Protein AF-0000000068438833 (afdb_homodimer)

Radius of gyration: 24.13 Å; Cα contacts (8 Å, |Δi|>4): 685; chains: 2; bounding box: 54×75×62 Å

Foldseek 3Di:
DDDCPDDDPPPDPPPPPPPPDPPDPDVDPPPVPVQPWFWKDWPDFFAADEEEAQAKDKTKTKIATVVAKDKWKWWDWPPGVVDIDTDDQCPPVRQWHWDWDDDNMIMIMIMGGRDDQRRWGKMKMWIGPDPCCPVPPPPCCNSIDMHIYTYGYDYDPDPDDPAPPPPD/DCPPDDPCPDDPPPPPPPPPDPPDPDVPPPPVPVQPWFWKDWPDFFAADEEEAQAKDKTKTKIATVVAKDKWKWWDWPPGVVDIDTDDQCPPVRQWHWDWDDDNMIMIMIMGGRDDQRRWGKMKMWIGDDPCCPVPPPPNCNSIDMHIYTYGYDYDPPPDDPAPDPPD

InterPro domains:
  IPR003598 Immunoglobulin subtype 2 [SM00408] (52-132)
  IPR003599 Immunoglobulin domain subtype [SM00409] (46-154)
  IPR007110 Immunoglobulin-like domain [PS50835] (35-143)
  IPR013783 Immunoglobulin-like fold [G3DSA:2.60.40.10] (40-155)
  IPR036179 Immunoglobulin-like domain superfamily [SSF48726] (42-131)
  IPR050958 Cell Adhesion and Cytoskeletal Organization [PTHR45080] (21-159)

Sequence (336 aa):
VGTSLSVAVKALDLFFFSPPSPPPVHPSWHFCCCPFSSLAGFVKSPMSETKLTGDAFELYCDVVGSPTPEIQWWYAEVNRAESFKQLWDGARKRRVTINTAYGVNGVSVLRITRLALEDSGTYECRASNDPRRNDLRQNPAITWIRAQATISVLQSESSSSEESCCSPVGTSLSVAVKALDLFFFSPPSPPPVHPSWHFCCCPFSSLAGFVKSPMSETKLTGDAFELYCDVVGSPTPEIQWWYAEVNRAESFKQLWDGARKRRVTINTAYGVNGVSVLRITRLALEDSGTYECRASNDPRRNDLRQNPAITWIRAQATISVLQSESSSSEESCCSP

Solvent-accessible surface area (backbone atoms only — not comparable to full-atom values): 19225 Å² total; per-residue (Å²): 139,82,82,81,75,80,87,70,89,73,81,75,77,78,74,78,68,71,75,73,75,74,68,80,77,59,95,64,80,74,69,42,65,60,80,70,67,40,70,49,25,28,70,41,63,36,55,34,47,78,46,40,45,59,36,66,53,76,36,47,38,29,32,32,28,32,57,50,28,50,77,46,42,30,37,14,47,72,97,33,60,77,54,62,40,77,60,53,66,45,34,83,90,58,34,26,44,60,51,73,49,82,59,79,40,21,39,37,37,44,32,40,46,65,32,44,64,80,68,23,20,41,37,32,44,34,35,32,49,55,88,62,67,74,47,71,84,47,75,68,56,52,67,53,47,44,28,34,18,24,37,42,44,39,77,58,79,60,92,70,84,83,56,68,78,35,56,129,139,81,79,80,81,78,82,75,79,74,76,75,81,78,75,78,69,72,75,72,76,75,69,80,81,59,94,64,78,73,68,44,64,61,79,71,67,41,70,48,25,29,72,40,61,35,54,34,49,79,46,39,45,60,35,65,54,76,37,46,37,30,31,32,29,31,57,51,27,49,79,46,43,31,38,16,47,72,97,34,57,73,54,63,40,78,57,52,66,46,34,82,91,58,34,27,45,61,51,73,49,81,60,80,40,21,37,38,37,42,33,42,44,64,32,43,64,82,67,22,21,40,37,32,44,34,35,32,46,57,88,62,63,72,46,71,84,48,75,65,61,50,66,54,46,43,30,34,18,23,36,43,42,39,79,60,78,62,92,69,83,84,55,67,79,36,56,129

Structure (mmCIF, N/CA/C/O backbone):
data_AF-0000000068438833-model_v1
#
loop_
_entity.id
_entity.type
_entity.pdbx_description
1 polymer 'Ig-like domain-containing protein'
#
loop_
_atom_site.group_PDB
_atom_site.id
_atom_site.type_symbol
_atom_site.label_atom_id
_atom_site.label_alt_id
_atom_site.label_comp_id
_atom_site.label_asym_id
_atom_site.label_entity_id
_atom_site.label_seq_id
_atom_site.pdbx_PDB_ins_code
_atom_site.Cartn_x
_atom_site.Cartn_y
_atom_site.Cartn_z
_atom_site.occupancy
_atom_site.B_iso_or_equiv
_atom_site.auth_seq_id
_atom_site.auth_comp_id
_atom_site.auth_asym_id
_atom_site.auth_atom_id
_atom_site.pdbx_PDB_model_num
ATOM 1 N N . VAL A 1 1 ? -23.703 -31.172 6.57 1 22.58 1 VAL A N 1
ATOM 2 C CA . VAL A 1 1 ? -23.016 -31.141 5.281 1 22.58 1 VAL A CA 1
ATOM 3 C C . VAL A 1 1 ? -23.328 -29.828 4.555 1 22.58 1 VAL A C 1
ATOM 5 O O . VAL A 1 1 ? -22.984 -29.672 3.383 1 22.58 1 VAL A O 1
ATOM 8 N N . GLY A 1 2 ? -23.812 -28.688 5 1 24.44 2 GLY A N 1
ATOM 9 C CA . GLY A 1 2 ? -24.859 -27.719 4.68 1 24.44 2 GLY A CA 1
ATOM 10 C C . GLY A 1 2 ? -24.422 -26.703 3.639 1 24.44 2 GLY A C 1
ATOM 11 O O . GLY A 1 2 ? -23.266 -26.281 3.623 1 24.44 2 GLY A O 1
ATOM 12 N N . THR A 1 3 ? -25.203 -26.578 2.359 1 20.08 3 THR A N 1
ATOM 13 C CA . THR A 1 3 ? -24.969 -26.016 1.029 1 20.08 3 THR A CA 1
ATOM 14 C C . THR A 1 3 ? -24.891 -24.5 1.088 1 20.08 3 THR A C 1
ATOM 16 O O . THR A 1 3 ? -25.812 -23.797 0.66 1 20.08 3 THR A O 1
ATOM 19 N N . SER A 1 4 ? -24.219 -23.781 1.885 1 18.64 4 SER A N 1
ATOM 20 C CA . SER A 1 4 ? -24.406 -22.344 1.974 1 18.64 4 SER A CA 1
ATOM 21 C C . SER A 1 4 ? -24.031 -21.656 0.667 1 18.64 4 SER A C 1
ATOM 23 O O . SER A 1 4 ? -22.844 -21.547 0.336 1 18.64 4 SER A O 1
ATOM 25 N N . LEU A 1 5 ? -24.656 -21.891 -0.657 1 20.2 5 LEU A N 1
ATOM 26 C CA . LEU A 1 5 ? -24.25 -21.281 -1.923 1 20.2 5 LEU A CA 1
ATOM 27 C C . LEU A 1 5 ? -24.453 -19.766 -1.899 1 20.2 5 LEU A C 1
ATOM 29 O O . LEU A 1 5 ? -25.578 -19.297 -1.743 1 20.2 5 LEU A O 1
ATOM 33 N N . SER A 1 6 ? -23.859 -19.047 -1.159 1 17.95 6 SER A N 1
ATOM 34 C CA . SER A 1 6 ? -24.109 -17.609 -1.256 1 17.95 6 SER A CA 1
ATOM 35 C C . SER A 1 6 ? -24.031 -17.141 -2.703 1 17.95 6 SER A C 1
ATOM 37 O O . SER A 1 6 ? -23.266 -17.672 -3.5 1 17.95 6 SER A O 1
ATOM 39 N N . VAL A 1 7 ? -24.812 -16.172 -3.174 1 18.19 7 VAL A N 1
ATOM 40 C CA . VAL A 1 7 ? -25.609 -15.469 -4.164 1 18.19 7 VAL A CA 1
ATOM 41 C C . VAL A 1 7 ? -24.719 -14.602 -5.043 1 18.19 7 VAL A C 1
ATOM 43 O O . VAL A 1 7 ? -23.625 -14.219 -4.633 1 18.19 7 VAL A O 1
ATOM 46 N N . ALA A 1 8 ? -25.141 -14.195 -6.332 1 18.61 8 ALA A N 1
ATOM 47 C CA . ALA A 1 8 ? -25.188 -13.648 -7.684 1 18.61 8 ALA A CA 1
ATOM 48 C C . ALA A 1 8 ? -25.031 -12.133 -7.668 1 18.61 8 ALA A C 1
ATOM 50 O O . ALA A 1 8 ? -24.969 -11.492 -8.727 1 18.61 8 ALA A O 1
ATOM 51 N N . VAL A 1 9 ? -24.625 -11.281 -6.785 1 19.97 9 VAL A N 1
ATOM 52 C CA . VAL A 1 9 ? -25.281 -10 -7.047 1 19.97 9 VAL A CA 1
ATOM 53 C C . VAL A 1 9 ? -24.906 -9.508 -8.438 1 19.97 9 VAL A C 1
ATOM 55 O O . VAL A 1 9 ? -23.734 -9.523 -8.82 1 19.97 9 VAL A O 1
ATOM 58 N N . LYS A 1 10 ? -25.797 -9.523 -9.492 1 18.88 10 LYS A N 1
ATOM 59 C CA . LYS A 1 10 ? -25.984 -8.984 -10.836 1 18.88 10 LYS A CA 1
ATOM 60 C C . LYS A 1 10 ? -25.531 -7.535 -10.922 1 18.88 10 LYS A C 1
ATOM 62 O O . LYS A 1 10 ? -26.047 -6.668 -10.211 1 18.88 10 LYS A O 1
ATOM 67 N N . ALA A 1 11 ? -24.484 -7.156 -10.781 1 21.11 11 ALA A N 1
ATOM 68 C CA . ALA A 1 11 ? -24.25 -5.785 -11.219 1 21.11 11 ALA A CA 1
ATOM 69 C C . ALA A 1 11 ? -24.891 -5.527 -12.578 1 21.11 11 ALA A C 1
ATOM 71 O O . ALA A 1 11 ? -24.734 -6.324 -13.508 1 21.11 11 ALA A O 1
ATOM 72 N N . LEU A 1 12 ? -26.062 -4.836 -12.672 1 24.33 12 LEU A N 1
ATOM 73 C CA . LEU A 1 12 ? -26.922 -4.047 -13.547 1 24.33 12 LEU A CA 1
ATOM 74 C C . LEU A 1 12 ? -26.125 -3.43 -14.688 1 24.33 12 LEU A C 1
ATOM 76 O O . LEU A 1 12 ? -24.922 -3.188 -14.555 1 24.33 12 LEU A O 1
ATOM 80 N N . ASP A 1 13 ? -26.656 -3.477 -15.82 1 23.52 13 ASP A N 1
ATOM 81 C CA . ASP A 1 13 ? -26.5 -2.918 -17.156 1 23.52 13 ASP A CA 1
ATOM 82 C C . ASP A 1 13 ? -26.188 -1.427 -17.094 1 23.52 13 ASP A C 1
ATOM 84 O O . ASP A 1 13 ? -27.047 -0.587 -17.359 1 23.52 13 ASP A O 1
ATOM 88 N N . LEU A 1 14 ? -25.734 -0.721 -16.078 1 27.3 14 LEU A N 1
ATOM 89 C CA . LEU A 1 14 ? -25.938 0.698 -16.359 1 27.3 14 LEU A CA 1
ATOM 90 C C . LEU A 1 14 ? -25.344 1.08 -17.703 1 27.3 14 LEU A C 1
ATOM 92 O O . LEU A 1 14 ? -24.156 0.887 -17.953 1 27.3 14 LEU A O 1
ATOM 96 N N . PHE A 1 15 ? -26.234 1.217 -18.75 1 24.62 15 PHE A N 1
ATOM 97 C CA . PHE A 1 15 ? -26.172 1.795 -20.078 1 24.62 15 PHE A CA 1
ATOM 98 C C . PHE A 1 15 ? -25.312 3.061 -20.078 1 24.62 15 PHE A C 1
ATOM 100 O O . PHE A 1 15 ? -25.656 4.043 -19.422 1 24.62 15 PHE A O 1
ATOM 107 N N . PHE A 1 16 ? -24.141 3.012 -20.078 1 27.8 16 PHE A N 1
ATOM 108 C CA . PHE A 1 16 ? -23.344 4.215 -20.281 1 27.8 16 PHE A CA 1
ATOM 109 C C . PHE A 1 16 ? -23.719 4.898 -21.594 1 27.8 16 PHE A C 1
ATOM 111 O O . PHE A 1 16 ? -23.328 4.441 -22.672 1 27.8 16 PHE A O 1
ATOM 118 N N . PHE A 1 17 ? -25.047 5.461 -21.688 1 25.55 17 PHE A N 1
ATOM 119 C CA . PHE A 1 17 ? -25.422 6.312 -22.812 1 25.55 17 PHE A CA 1
ATOM 120 C C . PHE A 1 17 ? -24.312 7.32 -23.109 1 25.55 17 PHE A C 1
ATOM 122 O O . PHE A 1 17 ? -23.625 7.793 -22.203 1 25.55 17 PHE A O 1
ATOM 129 N N . SER A 1 18 ? -23.938 7.352 -24.281 1 30.58 18 SER A N 1
ATOM 130 C CA . SER A 1 18 ? -23.094 8.352 -24.922 1 30.58 18 SER A CA 1
ATOM 131 C C . SER A 1 18 ? -23.562 9.766 -24.594 1 30.58 18 SER A C 1
ATOM 133 O O . SER A 1 18 ? -24.688 10.133 -24.922 1 30.58 18 SER A O 1
ATOM 135 N N . PRO A 1 19 ? -23.344 10.328 -23.453 1 32.72 19 PRO A N 1
ATOM 136 C CA . PRO A 1 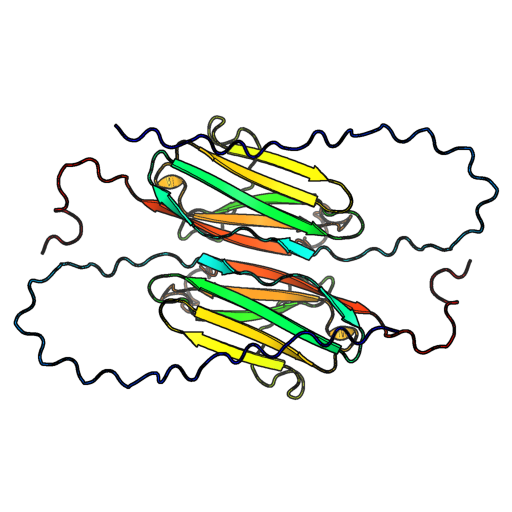19 ? -24 11.641 -23.375 1 32.72 19 PRO A CA 1
ATOM 137 C C . PRO A 1 19 ? -23.938 12.406 -24.688 1 32.72 19 PRO A C 1
ATOM 139 O O . PRO A 1 19 ? -23.031 12.203 -25.5 1 32.72 19 PRO A O 1
ATOM 142 N N . PRO A 1 20 ? -25.094 12.836 -25.203 1 32.41 20 PRO A N 1
ATOM 143 C CA . PRO A 1 20 ? -25.062 13.664 -26.406 1 32.41 20 PRO A CA 1
ATOM 144 C C . PRO A 1 20 ? -23.969 14.727 -26.375 1 32.41 20 PRO A C 1
ATOM 146 O O . PRO A 1 20 ? -23.484 15.078 -25.297 1 32.41 20 PRO A O 1
ATOM 149 N N . SER A 1 21 ? -23.562 15.227 -27.5 1 35.22 21 SER A N 1
ATOM 150 C CA . SER A 1 21 ? -22.562 16.25 -27.766 1 35.22 21 SER A CA 1
ATOM 151 C C . SER A 1 21 ? -22.859 17.531 -27 1 35.22 21 SER A C 1
ATOM 153 O O . SER A 1 21 ? -24 18.031 -27.016 1 35.22 21 SER A O 1
ATOM 155 N N . PRO A 1 22 ? -22.219 17.828 -25.953 1 37.59 22 PRO A N 1
ATOM 156 C CA . PRO A 1 22 ? -22.688 19.016 -25.25 1 37.59 22 PRO A CA 1
ATOM 157 C C . PRO A 1 22 ? -23.016 20.172 -26.203 1 37.59 22 PRO A C 1
ATOM 159 O O . PRO A 1 22 ? -22.406 20.281 -27.281 1 37.59 22 PRO A O 1
ATOM 162 N N . PRO A 1 23 ? -24.203 20.578 -26.203 1 38.22 23 PRO A N 1
ATOM 163 C CA . PRO A 1 23 ? -24.438 21.703 -27.094 1 38.22 23 PRO A CA 1
ATOM 164 C C . PRO A 1 23 ? -23.328 22.75 -27.031 1 38.22 23 PRO A C 1
ATOM 166 O O . PRO A 1 23 ? -22.547 22.781 -26.078 1 38.22 23 PRO A O 1
ATOM 169 N N . PRO A 1 24 ? -23.297 23.656 -27.953 1 32.81 24 PRO A N 1
ATOM 170 C CA . PRO A 1 24 ? -22.25 24.672 -28.109 1 32.81 24 PRO A CA 1
ATOM 171 C C . PRO A 1 24 ? -22.078 25.531 -26.859 1 32.81 24 PRO A C 1
ATOM 173 O O . PRO A 1 24 ? -23.062 25.891 -26.203 1 32.81 24 PRO A O 1
ATOM 176 N N . VAL A 1 25 ? -21.031 25.406 -26.109 1 36.47 25 VAL A N 1
ATOM 177 C CA . VAL A 1 25 ? -20.734 26.203 -24.922 1 36.47 25 VAL A CA 1
ATOM 178 C C . VAL A 1 25 ? -20.969 27.672 -25.219 1 36.47 25 VAL A C 1
ATOM 180 O O . VAL A 1 25 ? -20.516 28.188 -26.25 1 36.47 25 VAL A O 1
ATOM 183 N N . HIS A 1 26 ? -22.156 28.094 -24.953 1 36.16 26 HIS A N 1
ATOM 184 C CA . HIS A 1 26 ? -22.281 29.531 -24.953 1 36.16 26 HIS A CA 1
ATOM 185 C C . HIS A 1 26 ? -21.078 30.203 -24.297 1 36.16 26 HIS A C 1
ATOM 187 O O . HIS A 1 26 ? -20.359 29.562 -23.531 1 36.16 26 HIS A O 1
ATOM 193 N N . PRO A 1 27 ? -20.797 31.562 -24.469 1 35.78 27 PRO A N 1
ATOM 194 C CA . PRO A 1 27 ? -19.625 32.281 -23.969 1 35.78 27 PRO A CA 1
ATOM 195 C C . PRO A 1 27 ? -19.438 32.125 -22.453 1 35.78 27 PRO A C 1
ATOM 197 O O . PRO A 1 27 ? -20.281 32.562 -21.672 1 35.78 27 PRO A O 1
ATOM 200 N N . SER A 1 28 ? -19.125 30.984 -21.906 1 35.22 28 SER A N 1
ATOM 201 C CA . SER A 1 28 ? -19.094 30.469 -20.531 1 35.22 28 SER A CA 1
ATOM 202 C C . SER A 1 28 ? -18.344 31.406 -19.609 1 35.22 28 SER A C 1
ATOM 204 O O . SER A 1 28 ? -17.328 32 -19.984 1 35.22 28 SER A O 1
ATOM 206 N N . TRP A 1 29 ? -18.969 32.094 -18.719 1 34.22 29 TRP A N 1
ATOM 207 C CA . TRP A 1 29 ? -18.406 32.719 -17.531 1 34.22 29 TRP A CA 1
ATOM 208 C C . TRP A 1 29 ? -17.203 31.938 -17.016 1 34.22 29 TRP A C 1
ATOM 210 O O . TRP A 1 29 ? -17.281 30.734 -16.812 1 34.22 29 TRP A O 1
ATOM 220 N N . HIS A 1 30 ? -16.031 32.25 -17.547 1 34.94 30 HIS A N 1
ATOM 221 C CA . HIS A 1 30 ? -14.734 31.641 -17.281 1 34.94 30 HIS A CA 1
ATOM 222 C C . HIS A 1 30 ? -14.586 31.312 -15.789 1 34.94 30 HIS A C 1
ATOM 224 O O . HIS A 1 30 ? -14.422 32.219 -14.969 1 34.94 30 HIS A O 1
ATOM 230 N N . PHE A 1 31 ? -15.445 30.594 -15.102 1 36.06 31 PHE A N 1
ATOM 231 C CA . PHE A 1 31 ? -14.984 29.938 -13.891 1 36.06 31 PHE A CA 1
ATOM 232 C C . PHE A 1 31 ? -13.5 29.594 -13.984 1 36.06 31 PHE A C 1
ATOM 234 O O . PHE A 1 31 ? -13.102 28.812 -14.844 1 36.06 31 PHE A O 1
ATOM 241 N N . CYS A 1 32 ? -12.594 30.484 -13.945 1 39.34 32 CYS A N 1
ATOM 242 C CA . CYS A 1 32 ? -11.172 30.172 -13.867 1 39.34 32 CYS A CA 1
ATOM 243 C C . CYS A 1 32 ? -10.953 28.844 -13.156 1 39.34 32 CYS A C 1
ATOM 245 O O . CYS A 1 32 ? -10.852 28.797 -11.93 1 39.34 32 CYS A O 1
ATOM 247 N N . CYS A 1 33 ? -11.75 27.797 -13.188 1 41.5 33 CYS A N 1
ATOM 248 C CA . CYS A 1 33 ? -11.578 26.453 -12.656 1 41.5 33 CYS A CA 1
ATOM 249 C C . CYS A 1 33 ? -10.156 25.953 -12.883 1 41.5 33 CYS A C 1
ATOM 251 O O . CYS A 1 33 ? -9.781 25.625 -14.016 1 41.5 33 CYS A O 1
ATOM 253 N N . CYS A 1 34 ? -9.055 26.75 -12.656 1 46.75 34 CYS A N 1
ATOM 254 C CA . CYS A 1 34 ? -7.754 26.078 -12.695 1 46.75 34 CYS A CA 1
ATOM 255 C C . CYS A 1 34 ? -7.895 24.578 -12.461 1 46.75 34 CYS A C 1
ATOM 257 O O . CYS A 1 34 ? -8.609 24.156 -11.555 1 46.75 34 CYS A O 1
ATOM 259 N N . PRO A 1 35 ? -7.969 23.906 -13.469 1 55.5 35 PRO A N 1
ATOM 260 C CA . PRO A 1 35 ? -8.016 22.453 -13.266 1 55.5 35 PRO A CA 1
ATOM 261 C C . PRO A 1 35 ? -7.203 22.016 -12.047 1 55.5 35 PRO A C 1
ATOM 263 O O . PRO A 1 35 ? -6.004 22.281 -11.969 1 55.5 35 PRO A O 1
ATOM 266 N N . PHE A 1 36 ? -7.645 22.156 -10.797 1 64.75 36 PHE A N 1
ATOM 267 C CA . PHE A 1 36 ? -6.977 21.734 -9.578 1 64.75 36 PHE A CA 1
ATOM 268 C C . PHE A 1 36 ? -6.426 20.312 -9.727 1 64.75 36 PHE A C 1
ATOM 270 O O . PHE A 1 36 ? -7.168 19.391 -10.07 1 64.75 36 PHE A O 1
ATOM 277 N N . SER A 1 37 ? -5.176 20.25 -10.164 1 79.75 37 SER A N 1
ATOM 278 C CA . SER A 1 37 ? -4.504 18.953 -10.117 1 79.75 37 SER A CA 1
ATOM 279 C C . SER A 1 37 ? -4.355 18.453 -8.688 1 79.75 37 SER A C 1
ATOM 281 O O . SER A 1 37 ? -4.004 19.219 -7.789 1 79.75 37 SER A O 1
ATOM 283 N N . SER A 1 38 ? -4.984 17.344 -8.438 1 86.75 38 SER A N 1
ATOM 284 C CA . SER A 1 38 ? -4.828 16.703 -7.137 1 86.75 38 SER A CA 1
ATOM 285 C C . SER A 1 38 ? -3.885 15.508 -7.219 1 86.75 38 SER A C 1
ATOM 287 O O . SER A 1 38 ? -3.824 14.828 -8.242 1 86.75 38 SER A O 1
ATOM 289 N N . LEU A 1 39 ? -3.203 15.258 -6.191 1 88.81 39 LEU A N 1
ATOM 290 C CA . LEU A 1 39 ? -2.225 14.18 -6.129 1 88.81 39 LEU A CA 1
ATOM 291 C C . LEU A 1 39 ? -2.91 12.82 -6.207 1 88.81 39 LEU A C 1
ATOM 293 O O . LEU A 1 39 ? -4.055 12.672 -5.773 1 88.81 39 LEU A O 1
ATOM 297 N N . ALA A 1 40 ? -2.201 11.898 -6.738 1 93.75 40 ALA A N 1
ATOM 298 C CA . ALA A 1 40 ? -2.689 10.523 -6.738 1 93.75 40 ALA A CA 1
ATOM 299 C C . ALA A 1 40 ? -2.775 9.977 -5.316 1 93.75 40 ALA A C 1
ATOM 301 O O . ALA A 1 40 ? -1.892 10.227 -4.492 1 93.75 40 ALA A O 1
ATOM 302 N N . GLY A 1 41 ? -3.85 9.242 -5.047 1 96 41 GLY A N 1
ATOM 303 C CA . GLY A 1 41 ? -4.051 8.609 -3.75 1 96 41 GLY A CA 1
ATOM 304 C C . GLY A 1 41 ? -4.82 7.309 -3.836 1 96 41 GLY A C 1
ATOM 305 O O . GLY A 1 41 ? -5.723 7.164 -4.664 1 96 41 GLY A O 1
ATOM 306 N N . PHE A 1 42 ? -4.473 6.398 -2.963 1 97.75 42 PHE A N 1
ATOM 307 C CA . PHE A 1 42 ? -5.184 5.125 -2.914 1 97.75 42 PHE A CA 1
ATOM 308 C C . PHE A 1 42 ? -6.473 5.258 -2.113 1 97.75 42 PHE A C 1
ATOM 310 O O . PHE A 1 42 ? -6.461 5.758 -0.986 1 97.75 42 PHE A O 1
ATOM 317 N N . VAL A 1 43 ? -7.52 4.805 -2.678 1 97.06 43 VAL A N 1
ATOM 318 C CA . VAL A 1 43 ? -8.781 4.621 -1.971 1 97.06 43 VAL A CA 1
ATOM 319 C C . VAL A 1 43 ? -8.891 3.178 -1.482 1 97.06 43 VAL A C 1
ATOM 321 O O . VAL A 1 43 ? -9.406 2.922 -0.389 1 97.06 43 VAL A O 1
ATOM 324 N N . LYS A 1 44 ? -8.477 2.264 -2.305 1 96.56 44 LYS A N 1
ATOM 325 C CA . LYS A 1 44 ? -8.359 0.844 -1.983 1 96.56 44 LYS A CA 1
ATOM 326 C C . LYS A 1 44 ? -7.02 0.28 -2.453 1 96.56 44 LYS A C 1
ATOM 328 O O . LYS A 1 44 ? -6.551 0.612 -3.543 1 96.56 44 LYS A O 1
ATOM 333 N N . SER A 1 45 ? -6.441 -0.528 -1.613 1 98 45 SER A N 1
ATOM 334 C CA . SER A 1 45 ? -5.148 -1.14 -1.904 1 98 45 SER A CA 1
ATOM 335 C C . SER A 1 45 ? -5.246 -2.662 -1.914 1 98 45 SER A C 1
ATOM 337 O O . SER A 1 45 ? -6.148 -3.234 -1.301 1 98 45 SER A O 1
ATOM 339 N N . PRO A 1 46 ? -4.383 -3.34 -2.65 1 98 46 PRO A N 1
ATOM 340 C CA . PRO A 1 46 ? -4.422 -4.805 -2.65 1 98 46 PRO A CA 1
ATOM 341 C C . PRO A 1 46 ? -4.113 -5.402 -1.28 1 98 46 PRO A C 1
ATOM 343 O O . PRO A 1 46 ? -3.383 -4.801 -0.49 1 98 46 PRO A O 1
ATOM 346 N N . MET A 1 47 ? -4.695 -6.562 -1.097 1 97.06 47 MET A N 1
ATOM 347 C CA . MET A 1 47 ? -4.492 -7.242 0.18 1 97.06 47 MET A CA 1
ATOM 348 C C . MET A 1 47 ? -3.711 -8.539 -0.01 1 97.06 47 MET A C 1
ATOM 350 O O . MET A 1 47 ? -3.889 -9.234 -1.012 1 97.06 47 MET A O 1
ATOM 354 N N . SER A 1 48 ? -2.969 -8.844 1.013 1 97.56 48 SER A N 1
ATOM 355 C CA . SER A 1 48 ? -2.176 -10.07 0.957 1 97.56 48 SER A CA 1
ATOM 356 C C . SER A 1 48 ? -3.045 -11.305 1.174 1 97.56 48 SER A C 1
ATOM 358 O O . SER A 1 48 ? -4.039 -11.25 1.9 1 97.56 48 SER A O 1
ATOM 360 N N . GLU A 1 49 ? -2.6 -12.43 0.561 1 96.5 49 GLU A N 1
ATOM 361 C CA . GLU A 1 49 ? -3.379 -13.656 0.654 1 96.5 49 GLU A CA 1
ATOM 362 C C . GLU A 1 49 ? -2.477 -14.883 0.604 1 96.5 49 GLU A C 1
ATOM 364 O O . GLU A 1 49 ? -1.361 -14.82 0.084 1 96.5 49 GLU A O 1
ATOM 369 N N . THR A 1 50 ? -2.975 -15.898 1.217 1 94.62 50 THR A N 1
ATOM 370 C CA . THR A 1 50 ? -2.396 -17.234 1.05 1 94.62 50 THR A CA 1
ATOM 371 C C . THR A 1 50 ? -3.275 -18.094 0.149 1 94.62 50 THR A C 1
ATOM 373 O O . THR A 1 50 ? -4.496 -18.156 0.329 1 94.62 50 THR A O 1
ATOM 376 N N . LYS A 1 51 ? -2.672 -18.75 -0.832 1 97.12 51 LYS A N 1
ATOM 377 C CA . LYS A 1 51 ? -3.387 -19.562 -1.806 1 97.12 51 LYS A CA 1
ATOM 378 C C . LYS A 1 51 ? -2.734 -20.938 -1.952 1 97.12 51 LYS A C 1
ATOM 380 O O . LYS A 1 51 ? -1.647 -21.172 -1.422 1 97.12 51 LYS A O 1
ATOM 385 N N . LEU A 1 52 ? -3.443 -21.828 -2.639 1 96 52 LEU A N 1
ATOM 386 C CA . LEU A 1 52 ? -2.889 -23.141 -2.979 1 96 52 LEU A CA 1
ATOM 387 C C . LEU A 1 52 ? -2.531 -23.203 -4.457 1 96 52 LEU A C 1
ATOM 389 O O . LEU A 1 52 ? -3.082 -22.469 -5.27 1 96 52 LEU A O 1
ATOM 393 N N . THR A 1 53 ? -1.566 -24.078 -4.699 1 96.38 53 THR A N 1
ATOM 394 C CA . THR A 1 53 ? -1.26 -24.312 -6.105 1 96.38 53 THR A CA 1
ATOM 395 C C . THR A 1 53 ? -2.525 -24.656 -6.883 1 96.38 53 THR A C 1
ATOM 397 O O . THR A 1 53 ? -3.387 -25.391 -6.387 1 96.38 53 THR A O 1
ATOM 400 N N . GLY A 1 54 ? -2.586 -24.156 -8.117 1 96.75 54 GLY A N 1
ATOM 401 C CA . GLY A 1 54 ? -3.744 -24.422 -8.961 1 96.75 54 GLY A CA 1
ATOM 402 C C . GLY A 1 54 ? -4.848 -23.391 -8.789 1 96.75 54 GLY A C 1
ATOM 403 O O . GLY A 1 54 ? -5.715 -23.25 -9.656 1 96.75 54 GLY A O 1
ATOM 404 N N . ASP A 1 55 ? -4.824 -22.656 -7.75 1 97.56 55 ASP A N 1
ATOM 405 C CA . ASP A 1 55 ? -5.824 -21.641 -7.465 1 97.56 55 ASP A CA 1
ATOM 406 C C . ASP A 1 55 ? -5.59 -20.391 -8.312 1 97.56 55 ASP A C 1
ATOM 408 O O . ASP A 1 55 ? -4.789 -20.406 -9.25 1 97.56 55 ASP A O 1
ATOM 412 N N . ALA A 1 56 ? -6.449 -19.438 -8.062 1 98.5 56 ALA A N 1
ATOM 413 C CA . ALA A 1 56 ? -6.289 -18.094 -8.617 1 98.5 56 ALA A CA 1
ATOM 414 C C . ALA A 1 56 ? -6.375 -17.031 -7.516 1 98.5 56 ALA A C 1
ATOM 416 O O . ALA A 1 56 ? -6.824 -17.328 -6.406 1 98.5 56 ALA A O 1
ATOM 417 N N . PHE A 1 57 ? -5.867 -15.891 -7.816 1 98.38 57 PHE A N 1
ATOM 418 C CA . PHE A 1 57 ? -6.148 -14.75 -6.953 1 98.38 57 PHE A CA 1
ATOM 419 C C . PHE A 1 57 ? -6.492 -13.516 -7.777 1 98.38 57 PHE A C 1
ATOM 421 O O . PHE A 1 57 ? -6.277 -13.5 -8.992 1 98.38 57 PHE A O 1
ATOM 428 N N . GLU A 1 58 ? -7.113 -12.562 -7.07 1 98.62 58 GLU A N 1
ATOM 429 C CA . GLU A 1 58 ? -7.406 -11.234 -7.605 1 98.62 58 GLU A CA 1
ATOM 430 C C . GLU A 1 58 ? -6.961 -10.141 -6.641 1 98.62 58 GLU A C 1
ATOM 432 O O . GLU A 1 58 ? -7.289 -10.18 -5.453 1 98.62 58 GLU A O 1
ATOM 437 N N . LEU A 1 59 ? -6.25 -9.195 -7.164 1 98.69 59 LEU A N 1
ATOM 438 C CA . LEU A 1 59 ? -5.836 -8.016 -6.402 1 98.69 59 LEU A CA 1
ATOM 439 C C . LEU A 1 59 ? -6.48 -6.754 -6.961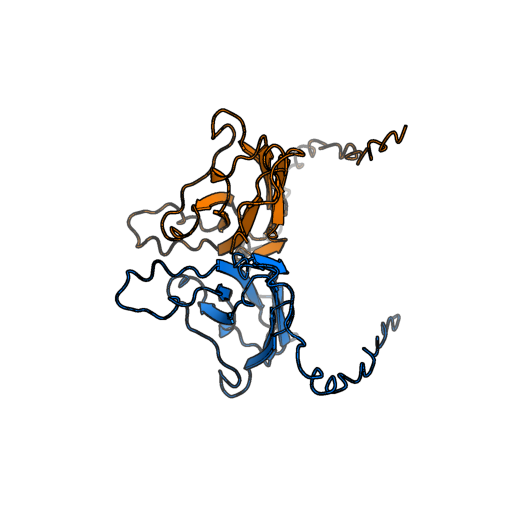 1 98.69 59 LEU A C 1
ATOM 441 O O . LEU A 1 59 ? -6.477 -6.535 -8.172 1 98.69 59 LEU A O 1
ATOM 445 N N . TYR A 1 60 ? -6.984 -5.945 -6.059 1 97.88 60 TYR A N 1
ATOM 446 C CA . TYR A 1 60 ? -7.73 -4.754 -6.453 1 97.88 60 TYR A CA 1
ATOM 447 C C . TYR A 1 60 ? -6.988 -3.488 -6.051 1 97.88 60 TYR A C 1
ATOM 449 O O . TYR A 1 60 ? -6.398 -3.424 -4.969 1 97.88 60 TYR A O 1
ATOM 457 N N . CYS A 1 61 ? -7.102 -2.502 -6.918 1 98 61 CYS A N 1
ATOM 458 C CA . CYS A 1 61 ? -6.551 -1.178 -6.648 1 98 61 CYS A CA 1
ATOM 459 C C . CYS A 1 61 ? -7.496 -0.087 -7.145 1 98 61 CYS A C 1
ATOM 461 O O . CYS A 1 61 ? -7.969 -0.136 -8.281 1 98 61 CYS A O 1
ATOM 463 N N . ASP A 1 62 ? -7.824 0.879 -6.285 1 98.5 62 ASP A N 1
ATOM 464 C CA . ASP A 1 62 ? -8.656 2.045 -6.57 1 98.5 62 ASP A CA 1
ATOM 465 C C . ASP A 1 62 ? -7.918 3.34 -6.234 1 98.5 62 ASP A C 1
ATOM 467 O O . ASP A 1 62 ? -7.473 3.531 -5.105 1 98.5 62 ASP A O 1
ATOM 471 N N . VAL A 1 63 ? -7.816 4.23 -7.223 1 97.81 63 VAL A N 1
ATOM 472 C CA . VAL A 1 63 ? -7.016 5.434 -7.02 1 97.81 63 VAL A CA 1
ATOM 473 C C . VAL A 1 63 ? -7.809 6.664 -7.449 1 97.81 63 VAL A C 1
ATOM 475 O O . VAL A 1 63 ? -8.68 6.578 -8.32 1 97.81 63 VAL A O 1
ATOM 478 N N . VAL A 1 64 ? -7.496 7.762 -6.863 1 96.06 64 VAL A N 1
ATOM 479 C CA . VAL A 1 64 ? -8.078 9.062 -7.184 1 96.06 64 VAL A CA 1
ATOM 480 C C . VAL A 1 64 ? -6.973 10.062 -7.512 1 96.06 64 VAL A C 1
ATOM 482 O O . VAL A 1 64 ? -5.801 9.82 -7.207 1 96.06 64 VAL A O 1
ATOM 485 N N . GLY A 1 65 ? -7.379 11.156 -8.156 1 93.62 65 GLY A N 1
ATOM 486 C CA . GLY A 1 65 ? -6.496 12.242 -8.539 1 93.62 65 GLY A CA 1
ATOM 487 C C . GLY A 1 65 ? -6.965 12.984 -9.773 1 93.62 65 GLY A C 1
ATOM 488 O O . GLY A 1 65 ? -7.883 12.539 -10.469 1 93.62 65 GLY A O 1
ATOM 489 N N . SER A 1 66 ? -6.297 14.148 -9.875 1 90.56 66 SER A N 1
ATOM 490 C CA . SER A 1 66 ? -6.594 14.945 -11.062 1 90.56 66 SER A CA 1
ATOM 491 C C . SER A 1 66 ? -5.312 15.383 -11.766 1 90.56 66 SER A C 1
ATOM 493 O O . SER A 1 66 ? -4.527 16.156 -11.203 1 90.56 66 SER A O 1
ATOM 495 N N . PRO A 1 67 ? -5.211 14.953 -12.984 1 90.81 67 PRO A N 1
ATOM 496 C CA . PRO A 1 67 ? -6.004 13.977 -13.734 1 90.81 67 PRO A CA 1
ATOM 497 C C . PRO A 1 67 ? -6.004 12.594 -13.086 1 90.81 67 PRO A C 1
ATOM 499 O O . PRO A 1 67 ? -5.25 12.352 -12.141 1 90.81 67 PRO A O 1
ATOM 502 N N . THR A 1 68 ? -6.902 11.688 -13.555 1 93.56 68 THR A N 1
ATOM 503 C CA . THR A 1 68 ? -6.969 10.336 -13.023 1 93.56 68 THR A CA 1
ATOM 504 C C . THR A 1 68 ? -5.637 9.609 -13.211 1 93.56 68 THR A C 1
ATOM 506 O O . THR A 1 68 ? -5.094 9.578 -14.32 1 93.56 68 THR A O 1
ATOM 509 N N . PRO A 1 69 ? -5.148 9.055 -12.242 1 95 69 PRO A N 1
ATOM 510 C CA . PRO A 1 69 ? -3.824 8.438 -12.328 1 95 69 PRO A CA 1
ATOM 511 C C . PRO A 1 69 ? -3.816 7.18 -13.195 1 95 69 PRO A C 1
ATOM 513 O O . PRO A 1 69 ? -4.785 6.418 -13.188 1 95 69 PRO A O 1
ATOM 516 N N . GLU A 1 70 ? -2.701 6.961 -13.812 1 93.94 70 GLU A N 1
ATOM 517 C CA . GLU A 1 70 ? -2.43 5.695 -14.484 1 93.94 70 GLU A CA 1
ATOM 518 C C . GLU A 1 70 ? -2.01 4.621 -13.484 1 93.94 70 GLU A C 1
ATOM 520 O O . GLU A 1 70 ? -1.3 4.906 -12.516 1 93.94 70 GLU A O 1
ATOM 525 N N . ILE A 1 71 ? -2.465 3.369 -13.758 1 96.38 71 ILE A N 1
ATOM 526 C CA . ILE A 1 71 ? -2.162 2.273 -12.836 1 96.38 71 ILE A CA 1
ATOM 527 C C . ILE A 1 71 ? -1.289 1.239 -13.547 1 96.38 71 ILE A C 1
ATOM 529 O O . ILE A 1 71 ? -1.536 0.895 -14.703 1 96.38 71 ILE A O 1
ATOM 533 N N . GLN A 1 72 ? -0.31 0.776 -12.805 1 96.25 72 GLN A N 1
ATOM 534 C CA . GLN A 1 72 ? 0.532 -0.328 -13.258 1 96.25 72 GLN A CA 1
ATOM 535 C C . GLN A 1 72 ? 0.679 -1.386 -12.164 1 96.25 72 GLN A C 1
ATOM 537 O O . GLN A 1 72 ? 0.63 -1.069 -10.977 1 96.25 72 GLN A O 1
ATOM 542 N N . TRP A 1 73 ? 0.863 -2.639 -12.648 1 97.75 73 TRP A N 1
ATOM 543 C CA . TRP A 1 73 ? 1.132 -3.734 -11.727 1 97.75 73 TRP A CA 1
ATOM 544 C C . TRP A 1 73 ? 2.555 -4.254 -11.898 1 97.75 73 TRP A C 1
ATOM 546 O O . TRP A 1 73 ? 3.037 -4.402 -13.023 1 97.75 73 TRP A O 1
ATOM 556 N N . TRP A 1 74 ? 3.135 -4.504 -10.773 1 96.31 74 TRP A N 1
ATOM 557 C CA . TRP A 1 74 ? 4.508 -5 -10.734 1 96.31 74 TRP A CA 1
ATOM 558 C C . TRP A 1 74 ? 4.629 -6.211 -9.82 1 96.31 74 TRP A C 1
ATOM 560 O O . TRP A 1 74 ? 3.76 -6.449 -8.977 1 96.31 74 TRP A O 1
ATOM 570 N N . TYR A 1 75 ? 5.684 -6.992 -10.078 1 95.69 75 TYR A N 1
ATOM 571 C CA . TYR A 1 75 ? 5.898 -8.219 -9.32 1 95.69 75 TYR A CA 1
ATOM 572 C C . TYR A 1 75 ? 7.371 -8.391 -8.969 1 95.69 75 TYR A C 1
ATOM 574 O O . TYR A 1 75 ? 8.25 -8.117 -9.789 1 95.69 75 TYR A O 1
ATOM 582 N N . ALA A 1 76 ? 7.57 -8.789 -7.711 1 93.38 76 ALA A N 1
ATOM 583 C CA . ALA A 1 76 ? 8.891 -9.227 -7.273 1 93.38 76 ALA A CA 1
ATOM 584 C C . ALA A 1 76 ? 8.82 -10.586 -6.59 1 93.38 76 ALA A C 1
ATOM 586 O O . ALA A 1 76 ? 7.934 -10.828 -5.77 1 93.38 76 ALA A O 1
ATOM 587 N N . GLU A 1 77 ? 9.68 -11.398 -6.941 1 90.69 77 GLU A N 1
ATOM 588 C CA . GLU A 1 77 ? 9.781 -12.719 -6.312 1 90.69 77 GLU A CA 1
ATOM 589 C C . GLU A 1 77 ? 10.203 -12.602 -4.848 1 90.69 77 GLU A C 1
ATOM 591 O O . GLU A 1 77 ? 10.734 -11.57 -4.43 1 90.69 77 GLU A O 1
ATOM 596 N N . VAL A 1 78 ? 10.008 -13.688 -4.18 1 84.25 78 VAL A N 1
ATOM 597 C CA . VAL A 1 78 ? 10.359 -13.75 -2.766 1 84.25 78 VAL A CA 1
ATOM 598 C C . VAL A 1 78 ? 11.859 -13.508 -2.596 1 84.25 78 VAL A C 1
ATOM 600 O O . VAL A 1 78 ? 12.672 -14.07 -3.334 1 84.25 78 VAL A O 1
ATOM 603 N N . ASN A 1 79 ? 12.297 -12.648 -1.632 1 69.94 79 ASN A N 1
ATOM 604 C CA . ASN A 1 79 ? 13.68 -12.328 -1.272 1 69.94 79 ASN A CA 1
ATOM 605 C C . ASN A 1 79 ? 14.352 -11.469 -2.336 1 69.94 79 ASN A C 1
ATOM 607 O O . ASN A 1 79 ? 15.578 -11.359 -2.371 1 69.94 79 ASN A O 1
ATOM 611 N N . ARG A 1 80 ? 13.664 -11.07 -3.348 1 68.62 80 ARG A N 1
ATOM 612 C CA . ARG A 1 80 ? 14.203 -10.164 -4.355 1 68.62 80 ARG A CA 1
ATOM 613 C C . ARG A 1 80 ? 13.328 -8.922 -4.492 1 68.62 80 ARG A C 1
ATOM 615 O O . ARG A 1 80 ? 12.93 -8.555 -5.602 1 68.62 80 ARG A O 1
ATOM 622 N N . ALA A 1 81 ? 13.086 -8.359 -3.428 1 61.34 81 ALA A N 1
ATOM 623 C CA . ALA A 1 81 ? 12.125 -7.254 -3.416 1 61.34 81 ALA A CA 1
ATOM 624 C C . ALA A 1 81 ? 12.648 -6.07 -4.23 1 61.34 81 ALA A C 1
ATOM 626 O O . ALA A 1 81 ? 11.867 -5.223 -4.664 1 61.34 81 ALA A O 1
ATOM 627 N N . GLU A 1 82 ? 13.82 -6.172 -4.57 1 68 82 GLU A N 1
ATOM 628 C CA . GLU A 1 82 ? 14.391 -5.051 -5.309 1 68 82 GLU A CA 1
ATOM 629 C C . GLU A 1 82 ? 14.258 -5.254 -6.812 1 68 82 GLU A C 1
ATOM 631 O O . GLU A 1 82 ? 14.484 -4.324 -7.594 1 68 82 GLU A O 1
ATOM 636 N N . SER A 1 83 ? 13.781 -6.359 -7.082 1 83.38 83 SER A N 1
ATOM 637 C CA . SER A 1 83 ? 13.734 -6.676 -8.508 1 83.38 83 SER A CA 1
ATOM 638 C C . SER A 1 83 ? 12.297 -6.773 -9.008 1 83.38 83 SER A C 1
ATOM 640 O O . SER A 1 83 ? 11.852 -7.84 -9.438 1 83.38 83 SER A O 1
ATOM 642 N N . PHE A 1 84 ? 11.641 -5.645 -9.008 1 90.56 84 PHE A N 1
ATOM 643 C CA . PHE A 1 84 ? 10.266 -5.641 -9.508 1 90.56 84 PHE A CA 1
ATOM 644 C C . PHE A 1 84 ? 10.25 -5.613 -11.031 1 90.56 84 PHE A C 1
ATOM 646 O O . PHE A 1 84 ? 11.055 -4.914 -11.656 1 90.56 84 PHE A O 1
ATOM 653 N N . LYS A 1 85 ? 9.375 -6.422 -11.523 1 93.94 85 LYS A N 1
ATOM 654 C CA . LYS A 1 85 ? 9.102 -6.43 -12.953 1 93.94 85 LYS A CA 1
ATOM 655 C C . LYS A 1 85 ? 7.645 -6.09 -13.242 1 93.94 85 LYS A C 1
ATOM 657 O O . LYS A 1 85 ? 6.746 -6.547 -12.523 1 93.94 85 LYS A O 1
ATOM 662 N N . GLN A 1 86 ? 7.457 -5.359 -14.266 1 95.44 86 GLN A N 1
ATOM 663 C CA . GLN A 1 86 ? 6.09 -4.969 -14.594 1 95.44 86 GLN A CA 1
ATOM 664 C C . GLN A 1 86 ? 5.297 -6.152 -15.148 1 95.44 86 GLN A C 1
ATOM 666 O O . GLN A 1 86 ? 5.82 -6.949 -15.93 1 95.44 86 GLN A O 1
ATOM 671 N N . LEU A 1 87 ? 4.133 -6.281 -14.703 1 97.81 87 LEU A N 1
ATOM 672 C CA . LEU A 1 87 ? 3.199 -7.262 -15.234 1 97.81 87 LEU A CA 1
ATOM 673 C C . LEU A 1 87 ? 2.314 -6.645 -16.312 1 97.81 87 LEU A C 1
ATOM 675 O O . LEU A 1 87 ? 1.98 -5.457 -16.234 1 97.81 87 LEU A O 1
ATOM 679 N N . TRP A 1 88 ? 1.98 -7.457 -17.328 1 97.94 88 TRP A N 1
ATOM 680 C CA . TRP A 1 88 ? 1.081 -7.012 -18.391 1 97.94 88 TRP A CA 1
ATOM 681 C C . TRP A 1 88 ? 0.013 -8.062 -18.672 1 97.94 88 TRP A C 1
ATOM 683 O O . TRP A 1 88 ? 0.164 -9.227 -18.297 1 97.94 88 TRP A O 1
ATOM 693 N N . ASP A 1 89 ? -1.051 -7.551 -19.234 1 98.19 89 ASP A N 1
ATOM 694 C CA . ASP A 1 89 ? -2.133 -8.461 -19.578 1 98.19 89 ASP A CA 1
ATOM 695 C C . ASP A 1 89 ? -1.648 -9.547 -20.547 1 98.19 89 ASP A C 1
ATOM 697 O O . ASP A 1 89 ? -0.978 -9.25 -21.531 1 98.19 89 ASP A O 1
ATOM 701 N N . GLY A 1 90 ? -1.933 -10.789 -20.266 1 98.25 90 GLY A N 1
ATOM 702 C CA . GLY A 1 90 ? -1.516 -11.906 -21.094 1 98.25 90 GLY A CA 1
ATOM 703 C C . GLY A 1 90 ? -0.161 -12.469 -20.703 1 98.25 90 GLY A C 1
ATOM 704 O O . GLY A 1 90 ? 0.285 -13.477 -21.25 1 98.25 90 GLY A O 1
ATOM 705 N N . ALA A 1 91 ? 0.456 -11.914 -19.812 1 97.81 91 ALA A N 1
ATOM 706 C CA . ALA A 1 91 ? 1.771 -12.383 -19.375 1 97.81 91 ALA A CA 1
ATOM 707 C C . ALA A 1 91 ? 1.69 -13.797 -18.797 1 97.81 91 ALA A C 1
ATOM 709 O O . ALA A 1 91 ? 0.597 -14.328 -18.594 1 97.81 91 ALA A O 1
ATOM 710 N N . ARG A 1 92 ? 2.871 -14.367 -18.594 1 97.31 92 ARG A N 1
ATOM 711 C CA . ARG A 1 92 ? 3.016 -15.695 -18 1 97.31 92 ARG A CA 1
ATOM 712 C C . ARG A 1 92 ? 2.152 -16.719 -18.734 1 97.31 92 ARG A C 1
ATOM 714 O O . ARG A 1 92 ? 1.387 -17.453 -18.109 1 97.31 92 ARG A O 1
ATOM 721 N N . LYS A 1 93 ? 2.318 -16.734 -20.094 1 97.31 93 LYS A N 1
ATOM 722 C CA . LYS A 1 93 ? 1.604 -17.672 -20.938 1 97.31 93 LYS A CA 1
ATOM 723 C C . LYS A 1 93 ? 0.094 -17.516 -20.797 1 97.31 93 LYS A C 1
ATOM 725 O O . LYS A 1 93 ? -0.623 -18.484 -20.594 1 97.31 93 LYS A O 1
ATOM 730 N N . ARG A 1 94 ? -0.461 -16.281 -20.672 1 97.88 94 ARG A N 1
ATOM 731 C CA . ARG A 1 94 ? -1.867 -15.891 -20.672 1 97.88 94 ARG A CA 1
ATOM 732 C C . ARG A 1 94 ? -2.52 -16.156 -19.328 1 97.88 94 ARG A C 1
ATOM 734 O O . ARG A 1 94 ? -3.746 -16.188 -19.219 1 97.88 94 ARG A O 1
ATOM 741 N N . ARG A 1 95 ? -1.74 -16.375 -18.234 1 98.69 95 ARG A N 1
ATOM 742 C CA . ARG A 1 95 ? -2.305 -16.609 -16.906 1 98.69 95 ARG A CA 1
ATOM 743 C C . ARG A 1 95 ? -2.607 -15.289 -16.203 1 98.69 95 ARG A C 1
ATOM 745 O O . ARG A 1 95 ? -3.314 -15.266 -15.195 1 98.69 95 ARG A O 1
ATOM 752 N N . VAL A 1 96 ? -2.035 -14.211 -16.719 1 98.81 96 VAL A N 1
ATOM 753 C CA . VAL A 1 96 ? -2.213 -12.906 -16.094 1 98.81 96 VAL A CA 1
ATOM 754 C C . VAL A 1 96 ? -3.279 -12.117 -16.844 1 98.81 96 VAL A C 1
ATOM 756 O O . VAL A 1 96 ? -3.186 -11.938 -18.062 1 98.81 96 VAL A O 1
ATOM 759 N N . THR A 1 97 ? -4.305 -11.68 -16.172 1 98.81 97 THR A N 1
ATOM 760 C CA . THR A 1 97 ? -5.309 -10.766 -16.703 1 98.81 97 THR A CA 1
ATOM 761 C C . THR A 1 97 ? -5.324 -9.461 -15.906 1 98.81 97 THR A C 1
ATOM 763 O O . THR A 1 97 ? -5.375 -9.477 -14.672 1 98.81 97 THR A O 1
ATOM 766 N N . ILE A 1 98 ? -5.195 -8.367 -16.562 1 98.69 98 ILE A N 1
ATOM 767 C CA . ILE A 1 98 ? -5.301 -7.039 -15.969 1 98.69 98 ILE A CA 1
ATOM 768 C C . ILE A 1 98 ? -6.461 -6.277 -16.594 1 98.69 98 ILE A C 1
ATOM 770 O O . ILE A 1 98 ? -6.473 -6.035 -17.812 1 98.69 98 ILE A O 1
ATOM 774 N N . ASN A 1 99 ? -7.418 -5.926 -15.781 1 98.5 99 ASN A N 1
ATOM 775 C CA . ASN A 1 99 ? -8.547 -5.098 -16.188 1 98.5 99 ASN A CA 1
ATOM 776 C C . ASN A 1 99 ? -8.523 -3.736 -15.5 1 98.5 99 ASN A C 1
ATOM 778 O O . ASN A 1 99 ? -8.57 -3.658 -14.273 1 98.5 99 ASN A O 1
ATOM 782 N N . THR A 1 100 ? -8.516 -2.74 -16.312 1 98.12 100 THR A N 1
ATOM 783 C CA . THR A 1 100 ? -8.43 -1.39 -15.766 1 98.12 100 THR A CA 1
ATOM 784 C C . THR A 1 100 ? -9.523 -0.499 -16.344 1 98.12 100 THR A C 1
ATOM 786 O O . THR A 1 100 ? -9.812 -0.571 -17.547 1 98.12 100 THR A O 1
ATOM 789 N N . ALA A 1 101 ? -10.125 0.305 -15.516 1 97.94 101 ALA A N 1
ATOM 790 C CA . ALA A 1 101 ? -11.133 1.285 -15.922 1 97.94 101 ALA A CA 1
ATOM 791 C C . ALA A 1 101 ? -10.797 2.672 -15.375 1 97.94 101 ALA A C 1
ATOM 793 O O . ALA A 1 101 ? -10.391 2.809 -14.219 1 97.94 101 ALA A O 1
ATOM 794 N N . TYR A 1 102 ? -10.914 3.691 -16.25 1 96.12 102 TYR A N 1
ATOM 795 C CA . TYR A 1 102 ? -10.641 5.066 -15.844 1 96.12 102 TYR A CA 1
ATOM 796 C C . TYR A 1 102 ? -11.891 5.926 -15.945 1 96.12 102 TYR A C 1
ATOM 798 O O . TYR A 1 102 ? -12.555 5.938 -16.984 1 96.12 102 TYR A O 1
ATOM 806 N N . GLY A 1 103 ? -12.242 6.574 -14.945 1 95.69 103 GLY A N 1
ATOM 807 C CA . GLY A 1 103 ? -13.273 7.586 -14.805 1 95.69 103 GLY A CA 1
ATOM 808 C C . GLY A 1 103 ? -12.93 8.664 -13.797 1 95.69 103 GLY A C 1
ATOM 809 O O . GLY A 1 103 ? -11.852 9.25 -13.852 1 95.69 103 GLY A O 1
ATOM 810 N N . VAL A 1 104 ? -13.836 8.898 -12.898 1 92.69 104 VAL A N 1
ATOM 811 C CA . VAL A 1 104 ? -13.516 9.781 -11.781 1 92.69 104 VAL A CA 1
ATOM 812 C C . VAL A 1 104 ? -12.383 9.172 -10.953 1 92.69 104 VAL A C 1
ATOM 814 O O . VAL A 1 104 ? -11.477 9.883 -10.516 1 92.69 104 VAL A O 1
ATOM 817 N N . ASN A 1 105 ? -12.469 7.824 -10.906 1 97.12 105 ASN A N 1
ATOM 818 C CA . ASN A 1 105 ? -11.398 7.047 -10.297 1 97.12 105 ASN A CA 1
ATOM 819 C C . ASN A 1 105 ? -10.734 6.109 -11.312 1 97.12 105 ASN A C 1
ATOM 821 O O . ASN A 1 105 ? -11.266 5.898 -12.406 1 97.12 105 ASN A O 1
ATOM 825 N N . GLY A 1 106 ? -9.547 5.742 -10.992 1 98 106 GLY A N 1
ATOM 826 C CA . GLY A 1 106 ? -8.938 4.602 -11.656 1 98 106 GLY A CA 1
ATOM 827 C C . GLY A 1 106 ? -9.055 3.314 -10.859 1 98 106 GLY A C 1
ATOM 828 O O . GLY A 1 106 ? -8.734 3.283 -9.672 1 98 106 GLY A O 1
ATOM 829 N N . VAL A 1 107 ? -9.578 2.273 -11.508 1 98.38 107 VAL A N 1
ATOM 830 C CA . VAL A 1 107 ? -9.711 0.98 -10.844 1 98.38 107 VAL A CA 1
ATOM 831 C C . VAL A 1 107 ? -9.031 -0.101 -11.68 1 98.38 107 VAL A C 1
ATOM 833 O O . VAL A 1 107 ? -9.203 -0.151 -12.898 1 98.38 107 VAL A O 1
ATOM 836 N N . SER A 1 108 ? -8.281 -0.962 -11.016 1 98.75 108 SER A N 1
ATOM 837 C CA . SER A 1 108 ? -7.582 -2.033 -11.719 1 98.75 108 SER A CA 1
ATOM 838 C C . SER A 1 108 ? -7.609 -3.332 -10.922 1 98.75 108 SER A C 1
ATOM 840 O O . SER A 1 108 ? -7.473 -3.316 -9.695 1 98.75 108 SER A O 1
ATOM 842 N N . VAL A 1 109 ? -7.789 -4.371 -11.633 1 98.75 109 VAL A N 1
ATOM 843 C CA . VAL A 1 109 ? -7.789 -5.691 -11.016 1 98.75 109 VAL A CA 1
ATOM 844 C C . VAL A 1 109 ? -6.754 -6.582 -11.703 1 98.75 109 VAL A C 1
ATOM 846 O O . VAL A 1 109 ? -6.785 -6.754 -12.922 1 98.75 109 VAL A O 1
ATOM 849 N N . LEU A 1 110 ? -5.859 -7.109 -10.953 1 98.88 110 LEU A N 1
ATOM 850 C CA . LEU A 1 110 ? -4.906 -8.117 -11.406 1 98.88 110 LEU A CA 1
ATOM 851 C C . LEU A 1 110 ? -5.387 -9.523 -11.047 1 98.88 110 LEU A C 1
ATOM 853 O O . LEU A 1 110 ? -5.672 -9.805 -9.875 1 98.88 110 LEU A O 1
ATOM 857 N N . ARG A 1 111 ? -5.492 -10.352 -12.008 1 98.88 111 ARG A N 1
ATOM 858 C CA . ARG A 1 111 ? -5.883 -11.742 -11.789 1 98.88 111 ARG A CA 1
ATOM 859 C C . ARG A 1 111 ? -4.824 -12.703 -12.328 1 98.88 111 ARG A C 1
ATOM 861 O O . ARG A 1 111 ? -4.359 -12.547 -13.453 1 98.88 111 ARG A O 1
ATOM 868 N N . ILE A 1 112 ? -4.391 -13.641 -11.578 1 98.81 112 ILE A N 1
ATOM 869 C CA . ILE A 1 112 ? -3.48 -14.688 -12.031 1 98.81 112 ILE A CA 1
ATOM 870 C C . ILE A 1 112 ? -4.086 -16.062 -11.734 1 98.81 112 ILE A C 1
ATOM 872 O O . ILE A 1 112 ? -4.566 -16.312 -10.633 1 98.81 112 ILE A O 1
ATOM 876 N N . THR A 1 113 ? -4.055 -16.953 -12.648 1 98.69 113 THR A N 1
ATOM 877 C CA . THR A 1 113 ? -4.672 -18.266 -12.523 1 98.69 113 THR A CA 1
ATOM 878 C C . THR A 1 113 ? -3.613 -19.375 -12.547 1 98.69 113 THR A C 1
ATOM 880 O O . THR A 1 113 ? -2.432 -19.094 -12.766 1 98.69 113 THR A O 1
ATOM 883 N N . ARG A 1 114 ? -4.039 -20.625 -12.227 1 98.06 114 ARG A N 1
ATOM 884 C CA . ARG A 1 114 ? -3.156 -21.781 -12.234 1 98.06 114 ARG A CA 1
ATOM 885 C C . ARG A 1 114 ? -1.857 -21.5 -11.484 1 98.06 114 ARG A C 1
ATOM 887 O O . ARG A 1 114 ? -0.768 -21.672 -12.039 1 98.06 114 ARG A O 1
ATOM 894 N N . LEU A 1 115 ? -2.074 -21.109 -10.312 1 98.38 115 LEU A N 1
ATOM 895 C CA . LEU A 1 115 ? -0.958 -20.656 -9.492 1 98.38 115 LEU A CA 1
ATOM 896 C C . LEU A 1 115 ? 0.064 -21.766 -9.297 1 98.38 115 LEU A C 1
ATOM 898 O O . LEU A 1 115 ? -0.305 -22.922 -9.086 1 98.38 115 LEU A O 1
ATOM 902 N N . ALA A 1 116 ? 1.306 -21.406 -9.422 1 97.06 116 ALA A N 1
ATOM 903 C CA . ALA A 1 116 ? 2.455 -22.234 -9.07 1 97.06 116 ALA A CA 1
ATOM 904 C C . ALA A 1 116 ? 3.221 -21.641 -7.891 1 97.06 116 ALA A C 1
ATOM 906 O O . ALA A 1 116 ? 2.99 -20.5 -7.504 1 97.06 116 ALA A O 1
ATOM 907 N N . LEU A 1 117 ? 4.059 -22.438 -7.285 1 94.38 117 LEU A N 1
ATOM 908 C CA . LEU A 1 117 ? 4.848 -21.969 -6.145 1 94.38 117 LEU A CA 1
ATOM 909 C C . LEU A 1 117 ? 5.652 -20.734 -6.508 1 94.38 117 LEU A C 1
ATOM 911 O O . LEU A 1 117 ? 5.879 -19.859 -5.66 1 94.38 117 LEU A O 1
ATOM 915 N N . GLU A 1 118 ? 6.004 -20.594 -7.773 1 94.44 118 GLU A N 1
ATOM 916 C CA . GLU A 1 118 ? 6.828 -19.484 -8.234 1 94.44 118 GLU A CA 1
ATOM 917 C C . GLU A 1 118 ? 6.031 -18.188 -8.297 1 94.44 118 GLU A C 1
ATOM 919 O O . GLU A 1 118 ? 6.605 -17.109 -8.422 1 94.44 118 GLU A O 1
ATOM 924 N N . ASP A 1 119 ? 4.734 -18.359 -8.18 1 96.81 119 ASP A N 1
ATOM 925 C CA . ASP A 1 119 ? 3.887 -17.172 -8.219 1 96.81 119 ASP A CA 1
ATOM 926 C C . ASP A 1 119 ? 3.861 -16.469 -6.859 1 96.81 119 ASP A C 1
ATOM 928 O O . ASP A 1 119 ? 3.301 -15.383 -6.727 1 96.81 119 ASP A O 1
ATOM 932 N N . SER A 1 120 ? 4.48 -17.094 -5.828 1 95.44 120 SER A N 1
ATOM 933 C CA . SER A 1 120 ? 4.625 -16.438 -4.535 1 95.44 120 SER A CA 1
ATOM 934 C C . SER A 1 120 ? 5.543 -15.219 -4.637 1 95.44 120 SER A C 1
ATOM 936 O O . SER A 1 120 ? 6.562 -15.258 -5.324 1 95.44 120 SER A O 1
ATOM 938 N N . GLY A 1 121 ? 5.078 -14.141 -3.988 1 94.62 121 GLY A N 1
ATOM 939 C CA . GLY A 1 121 ? 5.906 -12.945 -4.016 1 94.62 121 GLY A CA 1
ATOM 940 C C . GLY A 1 121 ? 5.141 -11.68 -3.668 1 94.62 121 GLY A C 1
ATOM 941 O O . GLY A 1 121 ? 4.078 -11.742 -3.051 1 94.62 121 GLY A O 1
ATOM 942 N N . THR A 1 122 ? 5.77 -10.562 -3.902 1 94.88 122 THR A N 1
ATOM 943 C CA . THR A 1 122 ? 5.191 -9.25 -3.639 1 94.88 122 THR A CA 1
ATOM 944 C C . THR A 1 122 ? 4.656 -8.633 -4.926 1 94.88 122 THR A C 1
ATOM 946 O O . THR A 1 122 ? 5.379 -8.516 -5.914 1 94.88 122 THR A O 1
ATOM 949 N N . TYR A 1 123 ? 3.426 -8.383 -4.895 1 96.38 123 TYR A N 1
ATOM 950 C CA . TYR A 1 123 ? 2.768 -7.672 -5.988 1 96.38 123 TYR A CA 1
ATOM 951 C C . TYR A 1 123 ? 2.525 -6.215 -5.625 1 96.38 123 TYR A C 1
ATOM 953 O O . TYR A 1 123 ? 2.146 -5.902 -4.492 1 96.38 123 TYR A O 1
ATOM 961 N N . GLU A 1 124 ? 2.754 -5.34 -6.602 1 96.44 124 GLU A N 1
ATOM 962 C CA . GLU A 1 124 ? 2.727 -3.91 -6.309 1 96.44 124 GLU A CA 1
ATOM 963 C C . GLU A 1 124 ? 1.861 -3.158 -7.316 1 96.44 124 GLU A C 1
ATOM 965 O O . GLU A 1 124 ? 2.021 -3.326 -8.523 1 96.44 124 GLU A O 1
ATOM 970 N N . CYS A 1 125 ? 0.951 -2.434 -6.73 1 97.44 125 CYS A N 1
ATOM 971 C CA . CYS A 1 125 ? 0.221 -1.468 -7.543 1 97.44 125 CYS A CA 1
ATOM 972 C C . CYS A 1 125 ? 0.903 -0.105 -7.516 1 97.44 125 CYS A C 1
ATOM 974 O O . CYS A 1 125 ? 1.19 0.427 -6.441 1 97.44 125 CYS A O 1
ATOM 976 N N . ARG A 1 126 ? 1.134 0.43 -8.656 1 94.56 126 ARG A N 1
ATOM 977 C CA . ARG A 1 126 ? 1.712 1.763 -8.781 1 94.56 126 ARG A CA 1
ATOM 978 C C . ARG A 1 126 ? 0.753 2.711 -9.492 1 94.56 126 ARG A C 1
ATOM 980 O O . ARG A 1 126 ? 0.082 2.318 -10.453 1 94.56 126 ARG A O 1
ATOM 987 N N . ALA A 1 127 ? 0.678 3.906 -8.977 1 94.75 127 ALA A N 1
ATOM 988 C CA . ALA A 1 127 ? -0.217 4.895 -9.578 1 94.75 127 ALA A CA 1
ATOM 989 C C . ALA A 1 127 ? 0.456 6.262 -9.672 1 94.75 127 ALA A C 1
ATOM 991 O O . ALA A 1 127 ? 1.186 6.66 -8.758 1 94.75 127 ALA A O 1
ATOM 992 N N . SER A 1 128 ? 0.163 6.965 -10.797 1 92 128 SER A N 1
ATOM 993 C CA . SER A 1 128 ? 0.725 8.297 -10.977 1 92 128 SER A CA 1
ATOM 994 C C . SER A 1 128 ? -0.113 9.125 -11.945 1 92 128 SER A C 1
ATOM 996 O O . SER A 1 128 ? -0.625 8.602 -12.938 1 92 128 SER A O 1
ATOM 998 N N . ASN A 1 129 ? -0.276 10.367 -11.641 1 90.44 129 ASN A N 1
ATOM 999 C CA . ASN A 1 129 ? -0.883 11.312 -12.578 1 90.44 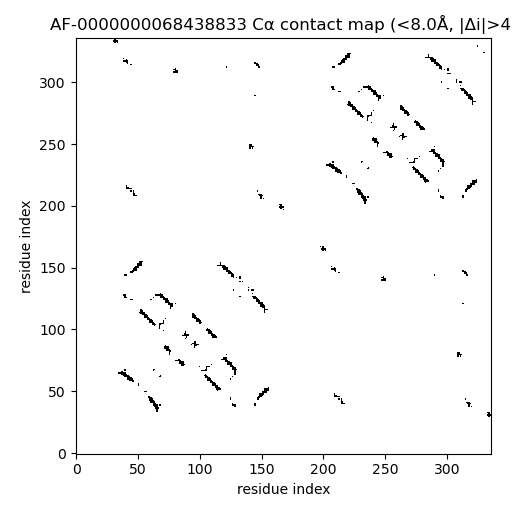129 ASN A CA 1
ATOM 1000 C C . ASN A 1 129 ? 0.058 12.469 -12.898 1 90.44 129 ASN A C 1
ATOM 1002 O O . ASN A 1 129 ? -0.389 13.547 -13.289 1 90.44 129 ASN A O 1
ATOM 1006 N N . ASP A 1 130 ? 1.286 12.188 -12.633 1 80.69 130 ASP A N 1
ATOM 1007 C CA . ASP A 1 130 ? 2.314 13.156 -13.008 1 80.69 130 ASP A CA 1
ATOM 1008 C C . ASP A 1 130 ? 2.625 13.07 -14.5 1 80.69 130 ASP A C 1
ATOM 1010 O O . ASP A 1 130 ? 2.945 12 -15.016 1 80.69 130 ASP A O 1
ATOM 1014 N N . PRO A 1 131 ? 2.508 14.242 -15.18 1 73.44 131 PRO A N 1
ATOM 1015 C CA . PRO A 1 131 ? 2.83 14.219 -16.609 1 73.44 131 PRO A CA 1
ATOM 1016 C C . PRO A 1 131 ? 4.289 13.859 -16.875 1 73.44 131 PRO A C 1
ATOM 1018 O O . PRO A 1 131 ? 4.625 13.422 -17.984 1 73.44 131 PRO A O 1
ATOM 1021 N N . ARG A 1 132 ? 5.16 14.195 -15.922 1 67.44 132 ARG A N 1
ATOM 1022 C CA . ARG A 1 132 ? 6.586 13.93 -16.109 1 67.44 132 ARG A CA 1
ATOM 1023 C C . ARG A 1 132 ? 6.934 12.5 -15.727 1 67.44 132 ARG A C 1
ATOM 1025 O O . ARG A 1 132 ? 8.109 12.148 -15.586 1 67.44 132 ARG A O 1
ATOM 1032 N N . ARG A 1 133 ? 5.965 11.727 -15.508 1 59.56 133 ARG A N 1
ATOM 1033 C CA . ARG A 1 133 ? 6.199 10.398 -14.961 1 59.56 133 ARG A CA 1
ATOM 1034 C C . ARG A 1 133 ? 7.113 9.586 -15.867 1 59.56 133 ARG A C 1
ATOM 1036 O O . ARG A 1 133 ? 7.828 8.695 -15.398 1 59.56 133 ARG A O 1
ATOM 1043 N N . ASN A 1 134 ? 7.219 10.055 -17.125 1 56.12 134 ASN A N 1
ATOM 1044 C CA . ASN A 1 134 ? 8.023 9.32 -18.094 1 56.12 134 ASN A CA 1
ATOM 1045 C C . ASN A 1 134 ? 9.336 10.039 -18.391 1 56.12 13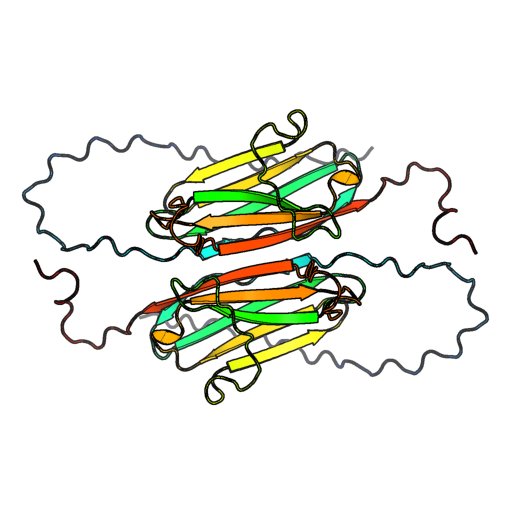4 ASN A C 1
ATOM 1047 O O . ASN A 1 134 ? 10.141 9.555 -19.188 1 56.12 134 ASN A O 1
ATOM 1051 N N . ASP A 1 135 ? 9.453 11.211 -17.906 1 57.56 135 ASP A N 1
ATOM 1052 C CA . ASP A 1 135 ? 10.68 11.93 -18.234 1 57.56 135 ASP A CA 1
ATOM 1053 C C . ASP A 1 135 ? 11.883 11.289 -17.547 1 57.56 135 ASP A C 1
ATOM 1055 O O . ASP A 1 135 ? 11.984 11.289 -16.312 1 57.56 135 ASP A O 1
ATOM 1059 N N . LEU A 1 136 ? 12.656 10.508 -18.281 1 52.25 136 LEU A N 1
ATOM 1060 C CA . LEU A 1 136 ? 13.82 9.742 -17.828 1 52.25 136 LEU A CA 1
ATOM 1061 C C . LEU A 1 136 ? 14.914 10.672 -17.312 1 52.25 136 LEU A C 1
ATOM 1063 O O . LEU A 1 136 ? 15.867 10.219 -16.688 1 52.25 136 LEU A O 1
ATOM 1067 N N . ARG A 1 137 ? 15.156 11.75 -18 1 49.66 137 ARG A N 1
ATOM 1068 C CA . ARG A 1 137 ? 16.297 12.609 -17.688 1 49.66 137 ARG A CA 1
ATOM 1069 C C . ARG A 1 137 ? 16.203 13.141 -16.266 1 49.66 137 ARG A C 1
ATOM 1071 O O . ARG A 1 137 ? 17.188 13.688 -15.742 1 49.66 137 ARG A O 1
ATOM 1078 N N . GLN A 1 138 ? 15.102 13.461 -15.945 1 43.53 138 GLN A N 1
ATOM 1079 C CA . GLN A 1 138 ? 14.961 13.961 -14.578 1 43.53 138 GLN A CA 1
ATOM 1080 C C . GLN A 1 138 ? 15.016 12.812 -13.57 1 43.53 138 GLN A C 1
ATOM 1082 O O . GLN A 1 138 ? 14.68 11.672 -13.898 1 43.53 138 GLN A O 1
ATOM 1087 N N . ASN A 1 139 ? 15.898 12.867 -12.695 1 43.44 139 ASN A N 1
ATOM 1088 C CA . ASN A 1 139 ? 16.016 11.859 -11.648 1 43.44 139 ASN A CA 1
ATOM 1089 C C . ASN A 1 139 ? 14.664 11.203 -11.359 1 43.44 139 ASN A C 1
ATOM 1091 O O . ASN A 1 139 ? 13.68 11.891 -11.102 1 43.44 139 ASN A O 1
ATOM 1095 N N . PRO A 1 140 ? 14.391 10.133 -11.93 1 43 140 PRO A N 1
ATOM 1096 C CA . PRO A 1 140 ? 13.102 9.477 -11.688 1 43 140 PRO A CA 1
ATOM 1097 C C . PRO A 1 140 ? 12.562 9.742 -10.289 1 43 140 PRO A C 1
ATOM 1099 O O . PRO A 1 140 ? 12.953 9.062 -9.336 1 43 140 PRO A O 1
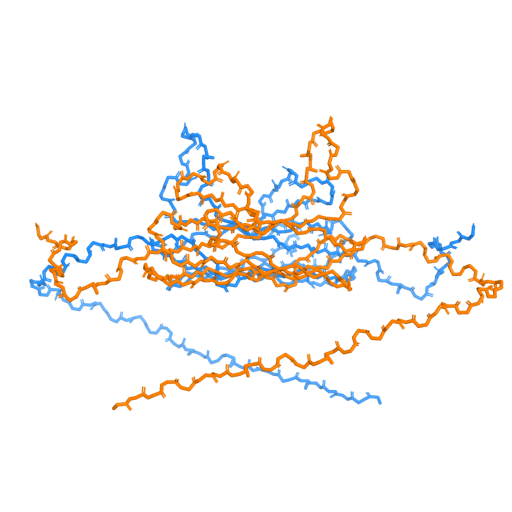ATOM 1102 N N . ALA A 1 141 ? 12.805 10.758 -9.695 1 44.62 141 ALA A N 1
ATOM 1103 C CA . ALA A 1 141 ? 12.008 11.023 -8.492 1 44.62 141 ALA A CA 1
ATOM 1104 C C . ALA A 1 141 ? 10.594 10.477 -8.641 1 44.62 141 ALA A C 1
ATOM 1106 O O . ALA A 1 141 ? 9.742 11.102 -9.281 1 44.62 141 ALA A O 1
ATOM 1107 N N . ILE A 1 142 ? 10.438 9.344 -9.297 1 51.12 142 ILE A N 1
ATOM 1108 C CA . ILE A 1 142 ? 9.25 8.648 -9.781 1 51.12 142 ILE A CA 1
ATOM 1109 C C . ILE A 1 142 ? 8.117 8.789 -8.758 1 51.12 142 ILE A C 1
ATOM 1111 O O . ILE A 1 142 ? 8.258 8.367 -7.605 1 51.12 142 ILE A O 1
ATOM 1115 N N . THR A 1 143 ? 7.328 9.797 -8.961 1 74.38 143 THR A N 1
ATOM 1116 C CA . THR A 1 143 ? 6.129 10.32 -8.32 1 74.38 143 THR A CA 1
ATOM 1117 C C . THR A 1 143 ? 5.055 9.242 -8.219 1 74.38 143 THR A C 1
ATOM 1119 O O . THR A 1 143 ? 3.861 9.555 -8.18 1 74.38 143 THR A O 1
ATOM 1122 N N . TRP A 1 144 ? 5.516 7.953 -8.375 1 87.31 144 TRP A N 1
ATOM 1123 C CA . TRP A 1 144 ? 4.492 6.918 -8.25 1 87.31 144 TRP A CA 1
ATOM 1124 C C . TRP A 1 144 ? 4.223 6.594 -6.789 1 87.31 144 TRP A C 1
ATOM 1126 O O . TRP A 1 144 ? 5.152 6.398 -6.004 1 87.31 144 TRP A O 1
ATOM 1136 N N . ILE A 1 145 ? 3.047 6.629 -6.469 1 91.88 145 ILE A N 1
ATOM 1137 C CA . ILE A 1 145 ? 2.693 6.051 -5.18 1 91.88 145 ILE A CA 1
ATOM 1138 C C . ILE A 1 145 ? 2.535 4.539 -5.316 1 91.88 145 ILE A C 1
ATOM 1140 O O . ILE A 1 145 ? 2.213 4.039 -6.398 1 91.88 145 ILE A O 1
ATOM 1144 N N . ARG A 1 146 ? 2.754 3.822 -4.234 1 93.62 146 ARG A N 1
ATOM 1145 C CA . ARG A 1 146 ? 2.832 2.367 -4.316 1 93.62 146 ARG A CA 1
ATOM 1146 C C . ARG A 1 146 ? 2.072 1.713 -3.17 1 93.62 146 ARG A C 1
ATOM 1148 O O . ARG A 1 146 ? 2.061 2.23 -2.051 1 93.62 146 ARG A O 1
ATOM 1155 N N . ALA A 1 147 ? 1.446 0.588 -3.471 1 96.75 147 ALA A N 1
ATOM 1156 C CA . ALA A 1 147 ? 0.846 -0.298 -2.477 1 96.75 147 ALA A CA 1
ATOM 1157 C C . ALA A 1 147 ? 1.142 -1.761 -2.795 1 96.75 147 ALA A C 1
ATOM 1159 O O . ALA A 1 147 ? 0.93 -2.211 -3.924 1 96.75 147 ALA A O 1
ATOM 1160 N N . GLN A 1 148 ? 1.644 -2.436 -1.749 1 95.94 148 GLN A N 1
ATOM 1161 C CA . GLN A 1 148 ? 2.125 -3.791 -1.996 1 95.94 148 GLN A CA 1
ATOM 1162 C C . GLN A 1 148 ? 1.257 -4.824 -1.282 1 95.94 148 GLN A C 1
ATOM 1164 O O . GLN A 1 148 ? 0.686 -4.539 -0.228 1 95.94 148 GLN A O 1
ATOM 1169 N N . ALA A 1 149 ? 1.091 -5.984 -1.849 1 97 149 ALA A N 1
ATOM 1170 C CA . ALA A 1 149 ? 0.496 -7.18 -1.26 1 97 149 ALA A CA 1
ATOM 1171 C C . ALA A 1 149 ? 1.391 -8.398 -1.473 1 97 149 ALA A C 1
ATOM 1173 O O . ALA A 1 149 ? 1.993 -8.555 -2.537 1 97 149 ALA A O 1
ATOM 1174 N N . THR A 1 150 ? 1.385 -9.227 -0.467 1 96.19 150 THR A N 1
ATOM 1175 C CA . THR A 1 150 ? 2.146 -10.469 -0.551 1 96.19 150 THR A CA 1
ATOM 1176 C C . THR A 1 150 ? 1.223 -11.648 -0.833 1 96.19 150 THR A C 1
ATOM 1178 O O . THR A 1 150 ? 0.219 -11.836 -0.141 1 96.19 150 THR A O 1
ATOM 1181 N N . ILE A 1 151 ? 1.56 -12.43 -1.835 1 97.12 151 ILE A N 1
ATOM 1182 C CA . ILE A 1 151 ? 0.853 -13.672 -2.119 1 97.12 151 ILE A CA 1
ATOM 1183 C C . ILE A 1 151 ? 1.747 -14.859 -1.778 1 97.12 151 ILE A C 1
ATOM 1185 O O . ILE A 1 151 ? 2.865 -14.969 -2.287 1 97.12 151 ILE A O 1
ATOM 1189 N N . SER A 1 152 ? 1.293 -15.664 -0.916 1 94.88 152 SER A N 1
ATOM 1190 C CA . SER A 1 152 ? 1.962 -16.922 -0.581 1 94.88 152 SER A CA 1
ATOM 1191 C C . SER A 1 152 ? 1.227 -18.109 -1.176 1 94.88 152 SER A C 1
ATOM 1193 O O . SER A 1 152 ? 0.036 -18.312 -0.918 1 94.88 152 SER A O 1
ATOM 1195 N N . VAL A 1 153 ? 1.937 -18.859 -1.937 1 95.69 153 VAL A N 1
ATOM 1196 C CA . VAL A 1 153 ? 1.332 -20.031 -2.559 1 95.69 153 VAL A CA 1
ATOM 1197 C C . VAL A 1 153 ? 1.875 -21.312 -1.904 1 95.69 153 VAL A C 1
ATOM 1199 O O . VAL A 1 153 ? 3.09 -21.516 -1.855 1 95.69 153 VAL A O 1
ATOM 1202 N N . LEU A 1 154 ? 0.998 -22.109 -1.352 1 92.75 154 LEU A N 1
ATOM 1203 C CA . LEU A 1 154 ? 1.368 -23.359 -0.706 1 92.75 154 LEU A CA 1
ATOM 1204 C C . LEU A 1 154 ? 0.982 -24.547 -1.574 1 92.75 154 LEU A C 1
ATOM 1206 O O . LEU A 1 154 ? 0.07 -24.453 -2.398 1 92.75 154 LEU A O 1
ATOM 1210 N N . GLN A 1 155 ? 1.717 -25.594 -1.396 1 91.12 155 GLN A N 1
ATOM 1211 C CA . GLN A 1 155 ? 1.426 -26.797 -2.166 1 91.12 155 GLN A CA 1
ATOM 1212 C C . GLN A 1 155 ? 0.119 -27.438 -1.711 1 91.12 155 GLN A C 1
ATOM 1214 O O . GLN A 1 155 ? -0.104 -27.625 -0.513 1 91.12 155 GLN A O 1
ATOM 1219 N N . SER A 1 156 ? -0.819 -27.594 -2.598 1 83.69 156 SER A N 1
ATOM 1220 C CA . SER A 1 156 ? -2.07 -28.266 -2.275 1 83.69 156 SER A CA 1
ATOM 1221 C C . SER A 1 156 ? -1.819 -29.703 -1.807 1 83.69 156 SER A C 1
ATOM 1223 O O . SER A 1 156 ? -0.886 -30.359 -2.273 1 83.69 156 SER A O 1
ATOM 1225 N N . GLU A 1 157 ? -1.911 -30.094 -0.426 1 64.56 157 GLU A N 1
ATOM 1226 C CA . GLU A 1 157 ? -1.678 -31.453 0.08 1 64.56 157 GLU A CA 1
ATOM 1227 C C . GLU A 1 157 ? -2.328 -32.5 -0.819 1 64.56 157 GLU A C 1
ATOM 1229 O O . GLU A 1 157 ? -3.518 -32.406 -1.128 1 64.56 157 GLU A O 1
ATOM 1234 N N . SER A 1 158 ? -1.996 -32.875 -1.933 1 56.69 158 SER A N 1
ATOM 1235 C CA . SER A 1 158 ? -2.451 -34.219 -2.279 1 56.69 158 SER A CA 1
ATOM 1236 C C . SER A 1 158 ? -2.408 -35.156 -1.07 1 56.69 158 SER A C 1
ATOM 1238 O O . SER A 1 158 ? -1.671 -34.906 -0.115 1 56.69 158 SER A O 1
ATOM 1240 N N . SER A 1 159 ? -3.393 -36.125 -0.778 1 45.03 159 SER A N 1
ATOM 1241 C CA . SER A 1 159 ? -3.551 -37.094 0.309 1 45.03 159 SER A CA 1
ATOM 1242 C C . SER A 1 159 ? -2.199 -37.5 0.876 1 45.03 159 SER A C 1
ATOM 1244 O O . SER A 1 159 ? -2.133 -38.281 1.828 1 45.03 159 SER A O 1
ATOM 1246 N N . SER A 1 160 ? -1.108 -37.656 0.066 1 43.03 160 SER A N 1
ATOM 1247 C CA . SER A 1 160 ? -0.105 -38.562 0.636 1 43.03 160 SER A CA 1
ATOM 1248 C C . SER A 1 160 ? 0.548 -37.938 1.868 1 43.03 160 SER A C 1
ATOM 1250 O O . SER A 1 160 ? 0.245 -36.781 2.234 1 43.03 160 SER A O 1
ATOM 1252 N N . SER A 1 161 ? 2.168 -37.906 2.055 1 39.69 161 SER A N 1
ATOM 1253 C CA . SER A 1 161 ? 3.049 -38.031 3.209 1 39.69 161 SER A CA 1
ATOM 1254 C C . SER A 1 161 ? 3.178 -36.719 3.975 1 39.69 161 SER A C 1
ATOM 1256 O O . SER A 1 161 ? 3.682 -35.75 3.439 1 39.69 161 SER A O 1
ATOM 1258 N N . GLU A 1 162 ? 2.283 -36.188 4.707 1 43.19 162 GLU A N 1
ATOM 1259 C CA . GLU A 1 162 ? 2.348 -35.281 5.859 1 43.19 162 GLU A CA 1
ATOM 1260 C C . GLU A 1 162 ? 3.758 -35.25 6.441 1 43.19 162 GLU A C 1
ATOM 1262 O O . GLU A 1 162 ? 4.008 -34.531 7.406 1 43.19 162 GLU A O 1
ATOM 1267 N N . GLU A 1 163 ? 4.66 -36.219 6.152 1 42 163 GLU A N 1
ATOM 1268 C CA . GLU A 1 163 ? 5.867 -36.562 6.895 1 42 163 GLU A CA 1
ATOM 1269 C C . GLU A 1 163 ? 6.93 -35.5 6.781 1 42 163 GLU A C 1
ATOM 1271 O O . GLU A 1 163 ? 7.836 -35.406 7.613 1 42 163 GLU A O 1
ATOM 1276 N N . SER A 1 164 ? 7.066 -34.75 5.695 1 41.12 164 SER A N 1
ATOM 1277 C CA . SER A 1 164 ? 8.406 -34.25 5.445 1 41.12 164 SER A CA 1
ATOM 1278 C C . SER A 1 164 ? 8.703 -33 6.297 1 41.12 164 SER A C 1
ATOM 1280 O O . SER A 1 164 ? 9.852 -32.562 6.398 1 41.12 164 SER A O 1
ATOM 1282 N N . CYS A 1 165 ? 7.777 -32.094 6.426 1 41.78 165 CYS A N 1
ATOM 1283 C CA . CYS A 1 165 ? 8.398 -30.891 6.961 1 41.78 165 CYS A CA 1
ATOM 1284 C C . CYS A 1 165 ? 8.953 -31.125 8.359 1 41.78 165 CYS A C 1
ATOM 1286 O O . CYS A 1 165 ? 9.938 -30.516 8.758 1 41.78 165 CYS A O 1
ATOM 1288 N N . CYS A 1 166 ? 8.062 -31.641 9.336 1 36.91 166 CYS A N 1
ATOM 1289 C CA . CYS A 1 166 ? 8.562 -31.766 10.703 1 36.91 166 CYS A CA 1
ATOM 1290 C C . CYS A 1 166 ? 9.398 -33.031 10.867 1 36.91 166 CYS A C 1
ATOM 1292 O O . CYS A 1 166 ? 9.438 -33.625 11.953 1 36.91 166 CYS A O 1
ATOM 1294 N N . SER A 1 167 ? 9.844 -33.719 9.789 1 33.94 167 SER A N 1
ATOM 1295 C CA . SER A 1 167 ? 10.586 -34.906 10.234 1 33.94 167 SER A CA 1
ATOM 1296 C C . SER A 1 167 ? 11.648 -34.531 11.258 1 33.94 167 SER A C 1
ATOM 1298 O O . SER A 1 167 ? 12.328 -33.5 11.109 1 33.94 167 SER A O 1
ATOM 1300 N N . PRO A 1 168 ? 11.68 -35.312 12.492 1 33.72 168 PRO A N 1
ATOM 1301 C CA . PRO A 1 168 ? 12.727 -35.219 13.508 1 33.72 168 PRO A CA 1
ATOM 1302 C C . PRO A 1 168 ? 14.133 -35.219 12.906 1 33.72 168 PRO A C 1
ATOM 1304 O O . PRO A 1 168 ? 14.352 -35.781 11.836 1 33.72 168 PRO A O 1
ATOM 1307 N N . VAL B 1 1 ? -29.047 25.141 16.75 1 25.69 1 VAL B N 1
ATOM 1308 C CA . VAL B 1 1 ? -28 25.109 17.766 1 25.69 1 VAL B CA 1
ATOM 1309 C C . VAL B 1 1 ? -27.531 23.672 17.969 1 25.69 1 VAL B C 1
ATOM 1311 O O . VAL B 1 1 ? -28.281 22.828 18.453 1 25.69 1 VAL B O 1
ATOM 1314 N N . GLY B 1 2 ? -26.906 22.938 17.062 1 23.09 2 GLY B N 1
ATOM 1315 C CA . GLY B 1 2 ? -26.75 21.656 16.375 1 23.09 2 GLY B CA 1
ATOM 1316 C C . GLY B 1 2 ? -25.734 20.75 17.016 1 23.09 2 GLY B C 1
ATOM 1317 O O . GLY B 1 2 ? -24.531 20.969 16.891 1 23.09 2 GLY B O 1
ATOM 1318 N N . THR B 1 3 ? -25.828 20.266 18.219 1 22.64 3 THR B N 1
ATOM 1319 C CA . THR B 1 3 ? -24.906 19.672 19.156 1 22.64 3 THR B CA 1
ATOM 1320 C C . THR B 1 3 ? -24.406 18.312 18.641 1 22.64 3 THR B C 1
ATOM 1322 O O . THR B 1 3 ? -25.203 17.438 18.328 1 22.64 3 THR B O 1
ATOM 1325 N N . SER B 1 4 ? -23.422 18.25 17.719 1 22.06 4 SER B N 1
ATOM 1326 C CA . SER B 1 4 ? -22.953 17.078 17 1 22.06 4 SER B CA 1
ATOM 1327 C C . SER B 1 4 ? -22.453 15.992 17.969 1 22.06 4 SER B C 1
ATOM 1329 O O . SER B 1 4 ? -21.656 16.281 18.859 1 22.06 4 SER B O 1
ATOM 1331 N N . LEU B 1 5 ? -23.141 14.961 18.391 1 21.92 5 LEU B N 1
ATOM 1332 C CA . LEU B 1 5 ? -22.984 13.852 19.312 1 21.92 5 LEU B CA 1
ATOM 1333 C C . LEU B 1 5 ? -21.688 13.094 19.047 1 21.92 5 LEU B C 1
ATOM 1335 O O . LEU B 1 5 ? -21.203 13.07 17.906 1 21.92 5 LEU B O 1
ATOM 1339 N N . SER B 1 6 ? -20.828 12.836 20.109 1 19.36 6 SER B N 1
ATOM 1340 C CA . SER B 1 6 ? -19.625 12.172 20.609 1 19.36 6 SER B CA 1
ATOM 1341 C C . SER B 1 6 ? -19.641 10.68 20.266 1 19.36 6 SER B C 1
ATOM 1343 O O . SER B 1 6 ? -20.453 9.93 20.812 1 19.36 6 SER B O 1
ATOM 1345 N N . VAL B 1 7 ? -19.656 10.25 19.109 1 20.23 7 VAL B N 1
ATOM 1346 C CA . VAL B 1 7 ? -19.875 8.805 19.031 1 20.23 7 VAL B CA 1
ATOM 1347 C C . VAL B 1 7 ? -18.734 8.07 19.734 1 20.23 7 VAL B C 1
ATOM 1349 O O . VAL B 1 7 ? -17.562 8.266 19.422 1 20.23 7 VAL B O 1
ATOM 1352 N N . ALA B 1 8 ? -18.859 7.633 21 1 18.62 8 ALA B N 1
ATOM 1353 C CA . ALA B 1 8 ? -18.125 6.84 21.984 1 18.62 8 ALA B CA 1
ATOM 1354 C C . ALA B 1 8 ? -17.641 5.527 21.375 1 18.62 8 ALA B C 1
ATOM 1356 O O . ALA B 1 8 ? -18.438 4.672 21 1 18.62 8 ALA B O 1
ATOM 1357 N N . VAL B 1 9 ? -16.953 5.41 20.469 1 20.27 9 VAL B N 1
ATOM 1358 C CA . VAL B 1 9 ? -16.562 4.039 20.141 1 20.27 9 VAL B CA 1
ATOM 1359 C C . VAL B 1 9 ? -15.844 3.406 21.328 1 20.27 9 VAL B C 1
ATOM 1361 O O . VAL B 1 9 ? -14.766 3.852 21.719 1 20.27 9 VAL B O 1
ATOM 1364 N N . LYS B 1 10 ? -16.484 2.857 22.391 1 20.45 10 LYS B N 1
ATOM 1365 C CA . LYS B 1 10 ? -16.062 2.152 23.594 1 20.45 10 LYS B CA 1
ATOM 1366 C C . LYS B 1 10 ? -15.102 1.012 23.25 1 20.45 10 LYS B C 1
ATOM 1368 O O . LYS B 1 10 ? -15.438 0.134 22.453 1 20.45 10 LYS B O 1
ATOM 1373 N N . ALA B 1 11 ? -14.016 1.169 23.141 1 22.61 11 ALA B N 1
ATOM 1374 C CA . ALA B 1 11 ? -13.047 0.08 23.25 1 22.61 11 ALA B CA 1
ATOM 1375 C C . ALA B 1 11 ? -13.344 -0.807 24.453 1 22.61 11 ALA B C 1
ATOM 1377 O O . ALA B 1 11 ? -13.484 -0.313 25.578 1 22.61 11 ALA B O 1
ATOM 1378 N N . LEU B 1 12 ? -14.109 -1.884 24.281 1 24.47 12 LEU B N 1
ATOM 1379 C CA . LEU B 1 12 ? -14.227 -3.062 25.125 1 24.47 12 LEU B CA 1
ATOM 1380 C C . LEU B 1 12 ? -12.906 -3.359 25.828 1 24.47 12 LEU B C 1
ATOM 1382 O O . LEU B 1 12 ? -11.836 -3.033 25.312 1 24.47 12 LEU B O 1
ATOM 1386 N N . ASP B 1 13 ? -12.906 -3.518 27.078 1 24.2 13 ASP B N 1
ATOM 1387 C CA . ASP B 1 13 ? -11.992 -4.016 28.109 1 24.2 13 ASP B CA 1
ATOM 1388 C C . ASP B 1 13 ? -11.32 -5.312 27.656 1 24.2 13 ASP B C 1
ATOM 1390 O O . ASP B 1 13 ? -11.859 -6.402 27.859 1 24.2 13 ASP B O 1
ATOM 1394 N N . LEU B 1 14 ? -10.922 -5.562 26.531 1 26.8 14 LEU B N 1
ATOM 1395 C CA . LEU B 1 14 ? -10.312 -6.883 26.406 1 26.8 14 LEU B CA 1
ATOM 1396 C C . LEU B 1 14 ? -9.211 -7.078 27.453 1 26.8 14 LEU B C 1
ATOM 1398 O O . LEU B 1 14 ? -8.219 -6.348 27.453 1 26.8 14 LEU B O 1
ATOM 1402 N N . PHE B 1 15 ? -9.57 -7.633 28.656 1 26.23 15 PHE B N 1
ATOM 1403 C CA . PHE B 1 15 ? -8.789 -8.141 29.781 1 26.23 15 PHE B CA 1
ATOM 1404 C C . PHE B 1 15 ? -7.578 -8.922 29.297 1 26.23 15 PHE B C 1
ATOM 1406 O O . PHE B 1 15 ? -7.723 -9.906 28.578 1 26.23 15 PHE B O 1
ATOM 1413 N N . PHE B 1 16 ? -6.574 -8.336 29.094 1 28.64 16 PHE B N 1
ATOM 1414 C CA . PHE B 1 16 ? -5.293 -8.992 28.875 1 28.64 16 PHE B CA 1
ATOM 1415 C C . PHE B 1 16 ? -4.961 -9.93 30.031 1 28.64 16 PHE B C 1
ATOM 1417 O O . PHE B 1 16 ? -4.531 -9.484 31.094 1 28.64 16 PHE B O 1
ATOM 1424 N N . PHE B 1 17 ? -5.836 -11.016 30.281 1 26.16 17 PHE B N 1
ATOM 1425 C CA . PHE B 1 17 ? -5.438 -12 31.297 1 26.16 17 PHE B CA 1
ATOM 1426 C C . PHE B 1 17 ? -4.008 -12.469 31.062 1 26.16 17 PHE B C 1
ATOM 1428 O O . PHE B 1 17 ? -3.58 -12.617 29.906 1 26.16 17 PHE B O 1
ATOM 1435 N N . SER B 1 18 ? -3.227 -12.234 31.953 1 31.72 18 SER B N 1
ATOM 1436 C CA . SER B 1 18 ? -1.9 -12.828 32.094 1 31.72 18 SER B CA 1
ATOM 1437 C C . SER B 1 18 ? -1.936 -14.328 31.844 1 31.72 18 SER B C 1
ATOM 1439 O O . SER B 1 18 ? -2.67 -15.055 32.5 1 31.72 18 SER B O 1
ATOM 1441 N N . PRO B 1 19 ? -1.852 -14.812 30.688 1 33.06 19 PRO B N 1
ATOM 1442 C CA . PRO B 1 19 ? -1.982 -16.266 30.672 1 33.06 19 PRO B CA 1
ATOM 1443 C C . PRO B 1 19 ? -1.184 -16.953 31.766 1 33.06 19 PRO B C 1
ATOM 1445 O O . PRO B 1 19 ? -0.177 -16.422 32.25 1 33.06 19 PRO B O 1
ATOM 1448 N N . PRO B 1 20 ? -1.812 -17.719 32.594 1 33.41 20 PRO B N 1
ATOM 1449 C CA . PRO B 1 20 ? -1.057 -18.469 33.625 1 33.41 20 PRO B CA 1
ATOM 1450 C C . PRO B 1 20 ? 0.204 -19.109 33.062 1 33.41 20 PRO B C 1
ATOM 1452 O O . PRO B 1 20 ? 0.311 -19.312 31.844 1 33.41 20 PRO B O 1
ATOM 1455 N N . SER B 1 21 ? 1.213 -19.375 33.875 1 36.12 21 SER B N 1
ATOM 1456 C CA . SER B 1 21 ? 2.492 -20.016 33.594 1 36.12 21 SER B CA 1
ATOM 1457 C C . SER B 1 21 ? 2.297 -21.359 32.906 1 36.12 21 SER B C 1
ATOM 1459 O O . SER B 1 21 ? 1.457 -22.156 33.344 1 36.12 21 SER B O 1
ATOM 1461 N N . PRO B 1 22 ? 2.584 -21.516 31.703 1 37.47 22 PRO B N 1
ATOM 1462 C CA . PRO B 1 22 ? 2.248 -22.812 31.141 1 37.47 22 PRO B CA 1
ATOM 1463 C C . PRO B 1 22 ? 2.699 -23.984 32.031 1 37.47 22 PRO B C 1
ATOM 1465 O O . PRO B 1 22 ? 3.686 -23.859 32.75 1 37.47 22 PRO B O 1
ATOM 1468 N N . PRO B 1 23 ? 1.776 -24.688 32.469 1 39.31 23 PRO B N 1
ATOM 1469 C CA . PRO B 1 23 ? 2.277 -25.797 33.281 1 39.31 23 PRO B CA 1
ATOM 1470 C C . PRO B 1 23 ? 3.496 -26.484 32.656 1 39.31 23 PRO B C 1
ATOM 1472 O O . PRO B 1 23 ? 3.746 -26.328 31.453 1 39.31 23 PRO B O 1
ATOM 1475 N N . PRO B 1 24 ? 4.223 -27.297 33.406 1 33.75 24 PRO B N 1
ATOM 1476 C CA . PRO B 1 24 ? 5.457 -27.953 32.969 1 33.75 24 PRO B CA 1
ATOM 1477 C C . PRO B 1 24 ? 5.266 -28.766 31.688 1 33.75 24 PRO B C 1
ATOM 1479 O O . PRO B 1 24 ? 4.195 -29.344 31.469 1 33.75 24 PRO B O 1
ATOM 1482 N N . VAL B 1 25 ? 5.934 -28.438 30.609 1 36.75 25 VAL B N 1
ATOM 1483 C CA . VAL B 1 25 ? 5.914 -29.125 29.328 1 36.75 25 VAL B CA 1
ATOM 1484 C C . VAL B 1 25 ? 6.125 -30.625 29.547 1 36.75 25 VAL B C 1
ATOM 1486 O O . VAL B 1 25 ? 7.074 -31.031 30.219 1 36.75 25 VAL B O 1
ATOM 1489 N N . HIS B 1 26 ? 5.039 -31.281 29.812 1 36.09 26 HIS B N 1
ATOM 1490 C CA . HIS B 1 26 ? 5.246 -32.719 29.703 1 36.09 26 HIS B CA 1
ATOM 1491 C C . HIS B 1 26 ? 6.102 -33.062 28.484 1 36.09 26 HIS B C 1
ATOM 1493 O O . HIS B 1 26 ? 6.199 -32.281 27.547 1 36.09 26 HIS B O 1
ATOM 1499 N N . PRO B 1 27 ? 6.777 -34.312 28.375 1 36.28 27 PRO B N 1
ATOM 1500 C CA . PRO B 1 27 ? 7.664 -34.688 27.266 1 36.28 27 PRO B CA 1
ATOM 1501 C C . PRO B 1 27 ? 7.008 -34.5 25.891 1 36.28 27 PRO B C 1
ATOM 1503 O O . PRO B 1 27 ? 5.98 -35.125 25.625 1 36.28 27 PRO B O 1
ATOM 1506 N N . SER B 1 28 ? 6.852 -33.312 25.359 1 35.5 28 SER B N 1
ATOM 1507 C CA . SER B 1 28 ? 6.125 -32.781 24.219 1 35.5 28 SER B CA 1
ATOM 1508 C C . SER B 1 28 ? 6.402 -33.594 22.953 1 35.5 28 SER B C 1
ATOM 1510 O O . SER B 1 28 ? 7.559 -33.875 22.641 1 35.5 28 SER B O 1
ATOM 1512 N N . TRP B 1 29 ? 5.617 -34.531 22.609 1 34.56 29 TRP B N 1
ATOM 1513 C CA . TRP B 1 29 ? 5.57 -35.062 21.234 1 34.56 29 TRP B CA 1
ATOM 1514 C C . TRP B 1 29 ? 5.973 -33.969 20.234 1 34.56 29 TRP B C 1
ATOM 1516 O O . TRP B 1 29 ? 5.422 -32.875 20.25 1 34.56 29 TRP B O 1
ATOM 1526 N N . HIS B 1 30 ? 7.297 -33.875 19.984 1 34.91 30 HIS B N 1
ATOM 1527 C CA . HIS B 1 30 ? 7.926 -32.875 19.109 1 34.91 30 HIS B CA 1
ATOM 1528 C C . HIS B 1 30 ? 7.109 -32.688 17.828 1 34.91 30 HIS B C 1
ATOM 1530 O O . HIS B 1 30 ? 7.059 -33.562 16.984 1 34.91 30 HIS B O 1
ATOM 1536 N N . PHE B 1 31 ? 5.84 -32.344 17.828 1 36.19 31 PHE B N 1
ATOM 1537 C CA . PHE B 1 31 ? 5.316 -31.688 16.641 1 36.19 31 PHE B CA 1
ATOM 1538 C C . PHE B 1 31 ? 6.418 -30.906 15.922 1 36.19 31 PHE B C 1
ATOM 1540 O O . PHE B 1 31 ? 6.977 -29.969 16.484 1 36.19 31 PHE B O 1
ATOM 1547 N N . CYS B 1 32 ? 7.375 -31.484 15.289 1 39.38 32 CYS B N 1
ATOM 1548 C CA . CYS B 1 32 ? 8.312 -30.75 14.445 1 39.38 32 CYS B CA 1
ATOM 1549 C C . CYS B 1 32 ? 7.672 -29.484 13.891 1 39.38 32 CYS B C 1
ATOM 1551 O O . CYS B 1 32 ? 7.031 -29.516 12.836 1 39.38 32 CYS B O 1
ATOM 1553 N N . CYS B 1 33 ? 6.77 -28.75 14.453 1 41.78 33 CYS B N 1
ATOM 1554 C CA . CYS B 1 33 ? 6.191 -27.469 14.094 1 41.78 33 CYS B CA 1
ATOM 1555 C C . CYS B 1 33 ? 7.262 -26.516 13.547 1 41.78 33 CYS B C 1
ATOM 1557 O O . CYS B 1 33 ? 8.086 -26.016 14.297 1 41.78 33 CYS B O 1
ATOM 1559 N N . CYS B 1 34 ? 8.242 -26.922 12.672 1 47.12 34 CYS B N 1
ATOM 1560 C CA . CYS B 1 34 ? 9.062 -25.891 12.047 1 47.12 34 CYS B CA 1
ATOM 1561 C C . CYS B 1 34 ? 8.352 -24.547 12.078 1 47.12 34 CYS B C 1
ATOM 1563 O O . CYS B 1 34 ? 7.172 -24.453 11.734 1 47.12 34 CYS B O 1
ATOM 1565 N N . PRO B 1 35 ? 8.609 -23.828 13.039 1 55.44 35 PRO B N 1
ATOM 1566 C CA . PRO B 1 35 ? 8 -22.5 13.031 1 55.44 35 PRO B CA 1
ATOM 1567 C C . PRO B 1 35 ? 7.828 -21.938 11.625 1 55.44 35 PRO B C 1
ATOM 1569 O O . PRO B 1 35 ? 8.805 -21.812 10.883 1 55.44 35 PRO B O 1
ATOM 1572 N N . PHE B 1 36 ? 6.855 -22.359 10.812 1 64.94 36 PHE B N 1
ATOM 1573 C CA . PHE B 1 36 ? 6.57 -21.859 9.477 1 64.94 36 PHE B CA 1
ATOM 1574 C C . PHE B 1 36 ? 6.641 -20.328 9.438 1 64.94 36 PHE B C 1
ATOM 1576 O O . PHE B 1 36 ? 5.977 -19.656 10.227 1 64.94 36 PHE B O 1
ATOM 1583 N N . SER B 1 37 ? 7.828 -19.844 9.117 1 79.88 37 SER B N 1
ATOM 1584 C CA . SER B 1 37 ? 7.922 -18.406 8.836 1 79.88 37 SER B CA 1
ATOM 1585 C C . SER B 1 37 ? 7.113 -18.031 7.602 1 79.88 37 SER B C 1
ATOM 1587 O O . SER B 1 37 ? 7.152 -18.734 6.586 1 79.88 37 SER B O 1
ATOM 1589 N N . SER B 1 38 ? 6.133 -17.203 7.844 1 86.88 38 SER B N 1
ATOM 1590 C CA . SER B 1 38 ? 5.355 -16.672 6.727 1 86.88 38 SER B CA 1
ATOM 1591 C C . SER B 1 38 ? 5.758 -15.234 6.406 1 86.88 38 SER B C 1
ATOM 1593 O O . SER B 1 38 ? 6.137 -14.477 7.297 1 86.88 38 SER B O 1
ATOM 1595 N N . LEU B 1 39 ? 5.66 -14.883 5.191 1 88.94 39 LEU B N 1
ATOM 1596 C CA . LEU B 1 39 ? 6.043 -13.555 4.719 1 88.94 39 LEU B CA 1
ATOM 1597 C C . LEU B 1 39 ? 5.113 -12.484 5.281 1 88.94 39 LEU B C 1
ATOM 1599 O O . LEU B 1 39 ? 3.939 -12.758 5.547 1 88.94 39 LEU B O 1
ATOM 1603 N N . ALA B 1 40 ? 5.652 -11.352 5.441 1 93.81 40 ALA B N 1
ATOM 1604 C CA . ALA B 1 40 ? 4.832 -10.211 5.836 1 93.81 40 ALA B CA 1
ATOM 1605 C C . ALA B 1 40 ? 3.824 -9.859 4.746 1 93.81 40 ALA B C 1
ATOM 1607 O O . ALA B 1 40 ? 4.148 -9.891 3.557 1 93.81 40 ALA B O 1
ATOM 1608 N N . GLY B 1 41 ? 2.607 -9.523 5.168 1 96.06 41 GLY B N 1
ATOM 1609 C CA . GLY B 1 41 ? 1.55 -9.117 4.258 1 96.06 41 GLY B CA 1
ATOM 1610 C C . GLY B 1 41 ? 0.58 -8.125 4.867 1 96.06 41 GLY B C 1
ATOM 1611 O O . GLY B 1 41 ? 0.285 -8.195 6.062 1 96.06 41 GLY B O 1
ATOM 1612 N N . PHE B 1 42 ? 0.091 -7.25 4.023 1 97.75 42 PHE B N 1
ATOM 1613 C CA . PHE B 1 42 ? -0.895 -6.285 4.488 1 97.75 42 PHE B CA 1
ATOM 1614 C C . PHE B 1 42 ? -2.291 -6.895 4.5 1 97.75 42 PHE B C 1
ATOM 1616 O O . PHE B 1 42 ? -2.729 -7.477 3.504 1 97.75 42 PHE B O 1
ATOM 1623 N N . VAL B 1 43 ? -2.949 -6.75 5.582 1 97.19 43 VAL B N 1
ATOM 1624 C CA . VAL B 1 43 ? -4.375 -7.047 5.688 1 97.19 43 VAL B CA 1
ATOM 1625 C C . VAL B 1 43 ? -5.188 -5.77 5.477 1 97.19 43 VAL B C 1
ATOM 1627 O O . VAL B 1 43 ? -6.254 -5.805 4.863 1 97.19 43 VAL B O 1
ATOM 1630 N N . LYS B 1 44 ? -4.707 -4.691 6.023 1 96.62 44 LYS B N 1
ATOM 1631 C CA . LYS B 1 44 ? -5.25 -3.35 5.824 1 96.62 44 LYS B CA 1
ATOM 1632 C C . LYS B 1 44 ? -4.137 -2.342 5.559 1 96.62 44 LYS B C 1
ATOM 1634 O O . LYS B 1 44 ? -3.078 -2.393 6.188 1 96.62 44 LYS B O 1
ATOM 1639 N N . SER B 1 45 ? -4.391 -1.487 4.613 1 98.06 45 SER B N 1
ATOM 1640 C CA . SER B 1 45 ? -3.424 -0.466 4.223 1 98.06 45 SER B CA 1
ATOM 1641 C C . SER B 1 45 ? -3.986 0.936 4.434 1 98.06 45 SER B C 1
ATOM 1643 O O . SER B 1 45 ? -5.203 1.125 4.457 1 98.06 45 SER B O 1
ATOM 1645 N N . PRO B 1 46 ? -3.137 1.926 4.66 1 98.06 46 PRO B N 1
ATOM 1646 C CA . PRO B 1 46 ? -3.637 3.293 4.824 1 98.06 46 PRO B CA 1
ATOM 1647 C C . PRO B 1 46 ? -4.324 3.826 3.568 1 98.06 46 PRO B C 1
ATOM 1649 O O . PRO B 1 46 ? -3.986 3.416 2.455 1 98.06 46 PRO B O 1
ATOM 1652 N N . MET B 1 47 ? -5.242 4.715 3.834 1 97.12 47 MET B N 1
ATOM 1653 C CA . MET B 1 47 ? -5.988 5.297 2.721 1 97.12 47 MET B CA 1
ATOM 1654 C C . MET B 1 47 ? -5.688 6.785 2.586 1 97.12 47 MET B C 1
ATOM 1656 O O . MET B 1 47 ? -5.516 7.484 3.588 1 97.12 47 MET B O 1
ATOM 1660 N N . SER B 1 48 ? -5.754 7.215 1.355 1 97.5 48 SER B N 1
ATOM 1661 C CA . SER B 1 48 ? -5.496 8.625 1.092 1 97.5 48 SER B CA 1
ATOM 1662 C C . SER B 1 48 ? -6.688 9.492 1.492 1 97.5 48 SER B C 1
ATOM 1664 O O . SER B 1 48 ? -7.836 9.047 1.412 1 97.5 48 SER B O 1
ATOM 1666 N N . GLU B 1 49 ? -6.367 10.758 1.868 1 96.5 49 GLU B N 1
ATOM 1667 C CA . GLU B 1 49 ? -7.422 11.656 2.322 1 96.5 49 GLU B CA 1
ATOM 1668 C C . GLU B 1 49 ? -7.086 13.109 1.997 1 96.5 49 GLU B C 1
ATOM 1670 O O . GLU B 1 49 ? -5.914 13.461 1.831 1 96.5 49 GLU B O 1
ATOM 1675 N N . THR B 1 50 ? -8.125 13.852 1.856 1 94.56 50 THR B N 1
ATOM 1676 C CA . THR B 1 50 ? -8.008 15.305 1.814 1 94.56 50 THR B CA 1
ATOM 1677 C C . THR B 1 50 ? -8.492 15.922 3.125 1 94.56 50 THR B C 1
ATOM 1679 O O . THR B 1 50 ? -9.555 15.57 3.633 1 94.56 50 THR B O 1
ATOM 1682 N N . LYS B 1 51 ? -7.691 16.812 3.684 1 97.12 51 LYS B N 1
ATOM 1683 C CA . LYS B 1 51 ? -7.988 17.453 4.961 1 97.12 51 LYS B CA 1
ATOM 1684 C C . LYS B 1 51 ? -7.84 18.969 4.867 1 97.12 51 LYS B C 1
ATOM 1686 O O . LYS B 1 51 ? -7.359 19.5 3.857 1 97.12 51 LYS B O 1
ATOM 1691 N N . LEU B 1 52 ? -8.32 19.656 5.922 1 95.88 52 LEU B N 1
ATOM 1692 C CA . LEU B 1 52 ? -8.125 21.109 6.031 1 95.88 52 LEU B CA 1
ATOM 1693 C C . LEU B 1 52 ? -7.07 21.422 7.09 1 95.88 52 LEU B C 1
ATOM 1695 O O . LEU B 1 52 ? -6.824 20.625 7.992 1 95.88 52 LEU B O 1
ATOM 1699 N N . THR B 1 53 ? -6.461 22.578 6.852 1 96.38 53 THR B N 1
ATOM 1700 C CA . THR B 1 53 ? -5.539 23.031 7.891 1 96.38 53 THR B CA 1
ATOM 1701 C C . THR B 1 53 ? -6.223 23.031 9.258 1 96.38 53 THR B C 1
ATOM 1703 O O . THR B 1 53 ? -7.395 23.391 9.367 1 96.38 53 THR B O 1
ATOM 1706 N N . GLY B 1 54 ? -5.445 22.641 10.273 1 96.75 54 GLY B N 1
ATOM 1707 C CA . GLY B 1 54 ? -5.98 22.609 11.625 1 96.75 54 GLY B CA 1
ATOM 1708 C C . GLY B 1 54 ? -6.609 21.266 11.977 1 96.75 54 GLY B C 1
ATOM 1709 O O . GLY B 1 54 ? -6.777 20.953 13.156 1 96.75 54 GLY B O 1
ATOM 1710 N N . ASP B 1 55 ? -6.914 20.484 11.023 1 97.56 55 ASP B N 1
ATOM 1711 C CA . ASP B 1 55 ? -7.52 19.172 11.219 1 97.56 55 ASP B CA 1
ATOM 1712 C C . ASP B 1 55 ? -6.484 18.156 11.688 1 97.56 55 ASP B C 1
ATOM 1714 O O . ASP B 1 55 ? -5.363 18.516 12.047 1 97.56 55 ASP B O 1
ATOM 1718 N N . ALA B 1 56 ? -6.988 16.953 11.852 1 98.5 56 ALA B N 1
ATOM 1719 C CA . ALA B 1 56 ? -6.141 15.797 12.102 1 98.5 56 ALA B CA 1
ATOM 1720 C C . ALA B 1 56 ? -6.453 14.664 11.125 1 98.5 56 ALA B C 1
ATOM 1722 O O . ALA B 1 56 ? -7.496 14.68 10.461 1 98.5 56 ALA B O 1
ATOM 1723 N N . PHE B 1 57 ? -5.535 13.781 10.984 1 98.38 57 PHE B N 1
ATOM 1724 C CA . PHE B 1 57 ? -5.852 12.531 10.297 1 98.38 57 PHE B CA 1
ATOM 1725 C C . PHE B 1 57 ? -5.281 11.336 11.055 1 98.38 57 PHE B C 1
ATOM 1727 O O . PHE B 1 57 ? -4.453 11.508 11.953 1 98.38 57 PHE B O 1
ATOM 1734 N N . GLU B 1 58 ? -5.848 10.172 10.711 1 98.62 58 GLU B N 1
ATOM 1735 C CA . GLU B 1 58 ? -5.363 8.883 11.195 1 98.62 58 GLU B CA 1
ATOM 1736 C C . GLU B 1 58 ? -5.18 7.898 10.047 1 98.62 58 GLU B C 1
ATOM 1738 O O . GLU B 1 58 ? -6.086 7.707 9.227 1 98.62 58 GLU B O 1
ATOM 1743 N N . LEU B 1 59 ? -4.039 7.285 10 1 98.69 59 LEU B N 1
ATOM 1744 C CA . LEU B 1 59 ? -3.748 6.238 9.031 1 98.69 59 LEU B CA 1
ATOM 1745 C C . LEU B 1 59 ? -3.545 4.895 9.727 1 98.69 59 LEU B C 1
ATOM 1747 O O . LEU B 1 59 ? -2.822 4.812 10.719 1 98.69 59 LEU B O 1
ATOM 1751 N N . TYR B 1 60 ? -4.156 3.887 9.156 1 97.88 60 TYR B N 1
ATOM 1752 C CA . TYR B 1 60 ? -4.145 2.564 9.773 1 97.88 60 TYR B CA 1
ATOM 1753 C C . TYR B 1 60 ? -3.379 1.568 8.914 1 97.88 60 TYR B C 1
ATOM 1755 O O . TYR B 1 60 ? -3.482 1.592 7.684 1 97.88 60 TYR B O 1
ATOM 1763 N N . CYS B 1 61 ? -2.684 0.682 9.609 1 98 61 CYS B N 1
ATOM 1764 C CA . CYS B 1 61 ? -1.978 -0.418 8.961 1 98 61 CYS B CA 1
ATOM 1765 C C . CYS B 1 61 ? -2.1 -1.699 9.781 1 98 61 CYS B C 1
ATOM 1767 O O . CYS B 1 61 ? -1.875 -1.693 10.992 1 98 61 CYS B O 1
ATOM 1769 N N . ASP B 1 62 ? -2.504 -2.803 9.148 1 98.5 62 ASP B N 1
ATOM 1770 C CA . ASP B 1 62 ? -2.625 -4.141 9.719 1 98.5 62 ASP B CA 1
ATOM 1771 C C . ASP B 1 62 ? -1.812 -5.156 8.922 1 98.5 62 ASP B C 1
ATOM 1773 O O . ASP B 1 62 ? -2.0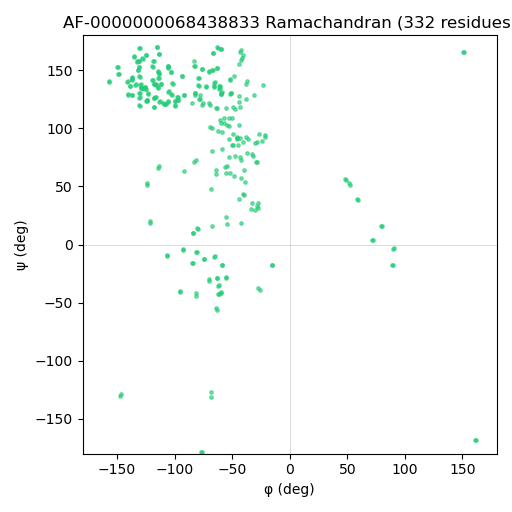08 -5.301 7.711 1 98.5 62 ASP B O 1
ATOM 1777 N N . VAL B 1 63 ? -0.917 -5.863 9.602 1 97.88 63 VAL B N 1
ATOM 1778 C CA . VAL B 1 63 ? -0.013 -6.758 8.891 1 97.88 63 VAL B CA 1
ATOM 1779 C C . VAL B 1 63 ? -0.009 -8.133 9.555 1 97.88 63 VAL B C 1
ATOM 1781 O O . VAL B 1 63 ? -0.244 -8.242 10.758 1 97.88 63 VAL B O 1
ATOM 1784 N N . VAL B 1 64 ? 0.275 -9.117 8.789 1 96.12 64 VAL B N 1
ATOM 1785 C CA . VAL B 1 64 ? 0.409 -10.5 9.242 1 96.12 64 VAL B CA 1
ATOM 1786 C C . VAL B 1 64 ? 1.77 -11.047 8.828 1 96.12 64 VAL B C 1
ATOM 1788 O O . VAL B 1 64 ? 2.441 -10.477 7.965 1 96.12 64 VAL B O 1
ATOM 1791 N N . GLY B 1 65 ? 2.135 -12.156 9.477 1 93.75 65 GLY B N 1
ATOM 1792 C CA . GLY B 1 65 ? 3.381 -12.859 9.219 1 93.75 65 GLY B CA 1
ATOM 1793 C C . GLY B 1 65 ? 3.92 -13.586 10.438 1 93.75 65 GLY B C 1
ATOM 1794 O O . GLY B 1 65 ? 3.434 -13.383 11.547 1 93.75 65 GLY B O 1
ATOM 1795 N N . SER B 1 66 ? 4.867 -14.453 10.055 1 90.56 66 SER B N 1
ATOM 1796 C CA . SER B 1 66 ? 5.527 -15.188 11.133 1 90.56 66 SER B CA 1
ATOM 1797 C C . SER B 1 66 ? 7.043 -15.125 10.992 1 90.56 66 SER B C 1
ATOM 1799 O O . SER B 1 66 ? 7.605 -15.664 10.031 1 90.56 66 SER B O 1
ATOM 1801 N N . PRO B 1 67 ? 7.641 -14.57 12.008 1 90.75 67 PRO B N 1
ATOM 1802 C CA . PRO B 1 67 ? 7.109 -13.836 13.156 1 90.75 67 PRO B CA 1
ATOM 1803 C C . PRO B 1 67 ? 6.32 -12.594 12.75 1 90.75 67 PRO B C 1
ATOM 1805 O O . PRO B 1 67 ? 6.324 -12.219 11.578 1 90.75 67 PRO B O 1
ATOM 1808 N N . THR B 1 68 ? 5.582 -11.984 13.695 1 93.56 68 THR B N 1
ATOM 1809 C CA . THR B 1 68 ? 4.809 -10.781 13.414 1 93.56 68 THR B CA 1
ATOM 1810 C C . THR B 1 68 ? 5.719 -9.656 12.93 1 93.56 68 THR B C 1
ATOM 1812 O O . THR B 1 68 ? 6.727 -9.344 13.57 1 93.56 68 THR B O 1
ATOM 1815 N N . PRO B 1 69 ? 5.398 -9.078 11.906 1 95.06 69 PRO B N 1
ATOM 1816 C CA . PRO B 1 69 ? 6.277 -8.062 11.32 1 95.06 69 PRO B CA 1
ATOM 1817 C C . PRO B 1 69 ? 6.344 -6.789 12.164 1 95.06 69 PRO B C 1
ATOM 1819 O O . PRO B 1 69 ? 5.34 -6.379 12.75 1 95.06 69 PRO B O 1
ATOM 1822 N N . GLU B 1 70 ? 7.477 -6.164 12.117 1 93.75 70 GLU B N 1
ATOM 1823 C CA . GLU B 1 70 ? 7.641 -4.816 12.656 1 93.75 70 GLU B CA 1
ATOM 1824 C C . GLU B 1 70 ? 7.09 -3.768 11.695 1 93.75 70 GLU B C 1
ATOM 1826 O O . GLU B 1 70 ? 7.215 -3.906 10.477 1 93.75 70 GLU B O 1
ATOM 1831 N N . ILE B 1 71 ? 6.488 -2.705 12.289 1 96.38 71 ILE B N 1
ATOM 1832 C CA . ILE B 1 71 ? 5.883 -1.665 11.469 1 96.38 71 ILE B CA 1
ATOM 1833 C C . ILE B 1 71 ? 6.613 -0.341 11.688 1 96.38 71 ILE B C 1
ATOM 1835 O O . ILE B 1 71 ? 6.934 0.016 12.82 1 96.38 71 ILE B O 1
ATOM 1839 N N . GLN B 1 72 ? 6.832 0.337 10.586 1 96.12 72 GLN B N 1
ATOM 1840 C CA . GLN B 1 72 ? 7.371 1.691 10.609 1 96.12 72 GLN B CA 1
ATOM 1841 C C . GLN B 1 72 ? 6.562 2.629 9.719 1 96.12 72 GLN B C 1
ATOM 1843 O O . GLN B 1 72 ? 5.984 2.197 8.719 1 96.12 72 GLN B O 1
ATOM 1848 N N . TRP B 1 73 ? 6.566 3.912 10.148 1 97.69 73 TRP B N 1
ATOM 1849 C CA . TRP B 1 73 ? 5.93 4.941 9.336 1 97.69 73 TRP B CA 1
ATOM 1850 C C . TRP B 1 73 ? 6.961 5.906 8.766 1 97.69 73 TRP B C 1
ATOM 1852 O O . TRP B 1 73 ? 7.898 6.305 9.461 1 97.69 73 TRP B O 1
ATOM 1862 N N . TRP B 1 74 ? 6.727 6.215 7.527 1 96.25 74 TRP B N 1
ATOM 1863 C CA . TRP B 1 74 ? 7.621 7.117 6.809 1 96.25 74 TRP B CA 1
ATOM 1864 C C . TRP B 1 74 ? 6.832 8.211 6.094 1 96.25 74 TRP B C 1
ATOM 1866 O O . TRP B 1 74 ? 5.629 8.07 5.879 1 96.25 74 TRP B O 1
ATOM 1876 N N . TYR B 1 75 ? 7.547 9.305 5.812 1 95.62 75 TYR B N 1
ATOM 1877 C CA . TYR B 1 75 ? 6.918 10.461 5.18 1 95.62 75 TYR B CA 1
ATOM 1878 C C . TYR B 1 75 ? 7.824 11.055 4.113 1 95.62 75 TYR B C 1
ATOM 1880 O O . TYR B 1 75 ? 9.039 11.156 4.301 1 95.62 75 TYR B O 1
ATOM 1888 N N . ALA B 1 76 ? 7.164 11.375 2.994 1 93.38 76 ALA B N 1
ATOM 1889 C CA . ALA B 1 76 ? 7.824 12.164 1.957 1 93.38 76 ALA B CA 1
ATOM 1890 C C . ALA B 1 76 ? 6.969 13.359 1.553 1 93.38 76 ALA B C 1
ATOM 1892 O O . ALA B 1 76 ? 5.758 13.227 1.363 1 93.38 76 ALA B O 1
ATOM 1893 N N . GLU B 1 77 ? 7.578 14.438 1.458 1 90.44 77 GLU B N 1
ATOM 1894 C CA . GLU B 1 77 ? 6.902 15.641 1.003 1 90.44 77 GLU B CA 1
ATOM 1895 C C . GLU B 1 77 ? 6.48 15.523 -0.458 1 90.44 77 GLU B C 1
ATOM 1897 O O . GLU B 1 77 ? 6.996 14.68 -1.192 1 90.44 77 GLU B O 1
ATOM 1902 N N . VAL B 1 78 ? 5.613 16.422 -0.807 1 83.88 78 VAL B N 1
ATOM 1903 C CA . VAL B 1 78 ? 5.109 16.453 -2.176 1 83.88 78 VAL B CA 1
ATOM 1904 C C . VAL B 1 78 ? 6.266 16.688 -3.146 1 83.88 78 VAL B C 1
ATOM 1906 O O . VAL B 1 78 ? 7.121 17.547 -2.908 1 83.88 78 VAL B O 1
ATOM 1909 N N . ASN B 1 79 ? 6.367 15.93 -4.27 1 69.69 79 ASN B N 1
ATOM 1910 C CA . ASN B 1 79 ? 7.352 16.031 -5.344 1 69.69 79 ASN B CA 1
ATOM 1911 C C . ASN B 1 79 ? 8.727 15.547 -4.895 1 69.69 79 ASN B C 1
ATOM 1913 O O . ASN B 1 79 ? 9.734 15.852 -5.527 1 69.69 79 ASN B O 1
ATOM 1917 N N . ARG B 1 80 ? 8.859 15.055 -3.715 1 68.25 80 ARG B N 1
ATOM 1918 C CA . ARG B 1 80 ? 10.117 14.469 -3.248 1 68.25 80 ARG B CA 1
ATOM 1919 C C . ARG B 1 80 ? 9.906 13.031 -2.775 1 68.25 80 ARG B C 1
ATOM 1921 O O . ARG B 1 80 ? 10.305 12.68 -1.664 1 68.25 80 ARG B O 1
ATOM 1928 N N . ALA B 1 81 ? 9.344 12.305 -3.59 1 61.16 81 ALA B N 1
ATOM 1929 C CA . ALA B 1 81 ? 8.953 10.961 -3.189 1 61.16 81 ALA B CA 1
ATOM 1930 C C . ALA B 1 81 ? 10.172 10.094 -2.889 1 61.16 81 ALA B C 1
ATOM 1932 O O . ALA B 1 81 ? 10.078 9.094 -2.18 1 61.16 81 ALA B O 1
ATOM 1933 N N . GLU B 1 82 ? 11.227 10.602 -3.229 1 67.75 82 GLU B N 1
ATOM 1934 C CA . GLU B 1 82 ? 12.43 9.805 -3.021 1 67.75 82 GLU B CA 1
ATOM 1935 C C . GLU B 1 82 ? 13.07 10.109 -1.67 1 67.75 82 GLU B C 1
ATOM 1937 O O . GLU B 1 82 ? 13.977 9.391 -1.229 1 67.75 82 GLU B O 1
ATOM 1942 N N . SER B 1 83 ? 12.477 11.008 -1.08 1 83.19 83 SER B N 1
ATOM 1943 C CA . SER B 1 83 ? 13.102 11.438 0.167 1 83.19 83 SER B CA 1
ATOM 1944 C C . SER B 1 83 ? 12.219 11.117 1.367 1 83.19 83 SER B C 1
ATOM 1946 O O . SER B 1 83 ? 11.766 12.023 2.076 1 83.19 83 SER B O 1
ATOM 1948 N N . PHE B 1 84 ? 12.055 9.844 1.591 1 90.38 84 PHE B N 1
ATOM 1949 C CA . PHE B 1 84 ? 11.258 9.453 2.746 1 90.38 84 PHE B CA 1
ATOM 1950 C C . PHE B 1 84 ? 12.07 9.562 4.031 1 90.38 84 PHE B C 1
ATOM 1952 O O . PHE B 1 84 ? 13.258 9.219 4.051 1 90.38 84 PHE B O 1
ATOM 1959 N N . LYS B 1 85 ? 11.383 10.102 4.988 1 93.81 85 LYS B N 1
ATOM 1960 C CA . LYS B 1 85 ? 11.938 10.164 6.34 1 93.81 85 LYS B CA 1
ATOM 1961 C C . LYS B 1 85 ? 11.062 9.398 7.324 1 93.81 85 LYS B C 1
ATOM 1963 O O . LYS B 1 85 ? 9.828 9.477 7.254 1 93.81 85 LYS B O 1
ATOM 1968 N N . GLN B 1 86 ? 11.703 8.742 8.227 1 95.31 86 GLN B N 1
ATOM 1969 C CA . GLN B 1 86 ? 10.938 7.969 9.195 1 95.31 86 GLN B CA 1
ATOM 1970 C C . GLN B 1 86 ? 10.234 8.883 10.195 1 95.31 86 GLN B C 1
ATOM 1972 O O . GLN B 1 86 ? 10.805 9.875 10.648 1 95.31 86 GLN B O 1
ATOM 1977 N N . LEU B 1 87 ? 9.039 8.594 10.453 1 97.75 87 LEU B N 1
ATOM 1978 C CA . LEU B 1 87 ? 8.281 9.273 11.5 1 97.75 87 LEU B CA 1
ATOM 1979 C C . LEU B 1 87 ? 8.367 8.508 12.82 1 97.75 87 LEU B C 1
ATOM 1981 O O . LEU B 1 87 ? 8.445 7.277 12.82 1 97.75 87 LEU B O 1
ATOM 1985 N N . TRP B 1 88 ? 8.398 9.266 13.914 1 97.88 88 TRP B N 1
ATOM 1986 C CA . TRP B 1 88 ? 8.406 8.664 15.242 1 97.88 88 TRP B CA 1
ATOM 1987 C C . TRP B 1 88 ? 7.391 9.336 16.156 1 97.88 88 TRP B C 1
ATOM 1989 O O . TRP B 1 88 ? 6.938 10.453 15.875 1 97.88 88 TRP B O 1
ATOM 1999 N N . ASP B 1 89 ? 7.027 8.57 17.156 1 98.12 89 ASP B N 1
ATOM 2000 C CA . ASP B 1 89 ? 6.082 9.117 18.109 1 98.12 89 ASP B CA 1
ATOM 2001 C C . ASP B 1 89 ? 6.633 10.383 18.766 1 98.12 89 ASP B C 1
ATOM 2003 O O . ASP B 1 89 ? 7.785 10.414 19.203 1 98.12 89 ASP B O 1
ATOM 2007 N N . GLY B 1 90 ? 5.855 11.453 18.797 1 98.25 90 GLY B N 1
ATOM 2008 C CA . GLY B 1 90 ? 6.266 12.719 19.375 1 98.25 90 GLY B CA 1
ATOM 2009 C C . GLY B 1 90 ? 6.934 13.641 18.375 1 98.25 90 GLY B C 1
ATOM 2010 O O . GLY B 1 90 ? 7.258 14.789 18.688 1 98.25 90 GLY B O 1
ATOM 2011 N N . ALA B 1 91 ? 7.109 13.219 17.234 1 97.81 91 ALA B N 1
ATOM 2012 C CA . ALA B 1 91 ? 7.75 14.039 16.219 1 97.81 91 ALA B CA 1
ATOM 2013 C C . ALA B 1 91 ? 6.926 15.289 15.914 1 97.81 91 ALA B C 1
ATOM 2015 O O . ALA B 1 91 ? 5.793 15.422 16.375 1 97.81 91 ALA B O 1
ATOM 2016 N N . ARG B 1 92 ? 7.551 16.188 15.156 1 97.25 92 ARG B N 1
ATOM 2017 C CA . ARG B 1 92 ? 6.922 17.422 14.719 1 97.25 92 ARG B CA 1
ATOM 2018 C C . ARG B 1 92 ? 6.312 18.172 15.891 1 97.25 92 ARG B C 1
ATOM 2020 O O . ARG B 1 92 ? 5.145 18.562 15.852 1 97.25 92 ARG B O 1
ATOM 2027 N N . LYS B 1 93 ? 7.172 18.391 16.938 1 97.25 93 LYS B N 1
ATOM 2028 C CA . LYS B 1 93 ? 6.77 19.125 18.125 1 97.25 93 LYS B CA 1
ATOM 2029 C C . LYS B 1 93 ? 5.566 18.469 18.797 1 97.25 93 LYS B C 1
ATOM 2031 O O . LYS B 1 93 ? 4.578 19.141 19.109 1 97.25 93 LYS B O 1
ATOM 2036 N N . ARG B 1 94 ? 5.461 17.125 18.875 1 97.81 94 ARG B N 1
ATOM 2037 C CA . ARG B 1 94 ? 4.496 16.297 19.609 1 97.81 94 ARG B CA 1
ATOM 2038 C C . ARG B 1 94 ? 3.176 16.203 18.844 1 97.81 94 ARG B C 1
ATOM 2040 O O . ARG B 1 94 ? 2.154 15.82 19.422 1 97.81 94 ARG B O 1
ATOM 2047 N N . ARG B 1 95 ? 3.129 16.562 17.531 1 98.69 95 ARG B N 1
ATOM 2048 C CA . ARG B 1 95 ? 1.9 16.469 16.75 1 98.69 95 ARG B CA 1
ATOM 2049 C C . ARG B 1 95 ? 1.709 15.07 16.203 1 98.69 95 ARG B C 1
ATOM 2051 O O . ARG B 1 95 ? 0.62 14.719 15.734 1 98.69 95 ARG B O 1
ATOM 2058 N N . VAL B 1 96 ? 2.779 14.289 16.219 1 98.81 96 VAL B N 1
ATOM 2059 C CA . VAL B 1 96 ? 2.727 12.938 15.664 1 98.81 96 VAL B CA 1
ATOM 2060 C C . VAL B 1 96 ? 2.549 11.922 16.797 1 98.81 96 VAL B C 1
ATOM 2062 O O . VAL B 1 96 ? 3.33 11.906 17.75 1 98.81 96 VAL B O 1
ATOM 2065 N N 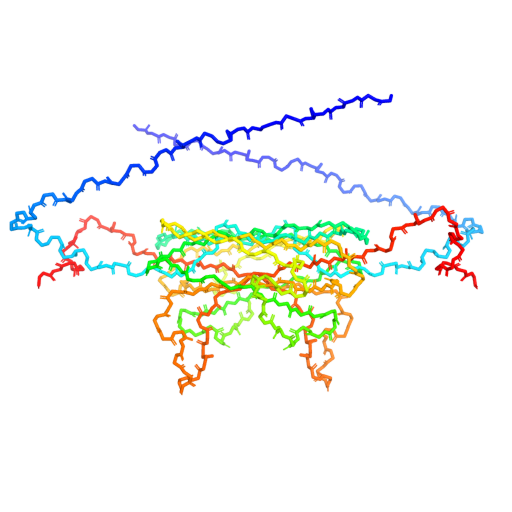. THR B 1 97 ? 1.521 11.125 16.734 1 98.81 97 THR B N 1
ATOM 2066 C CA . THR B 1 97 ? 1.316 9.992 17.625 1 98.81 97 THR B CA 1
ATOM 2067 C C . THR B 1 97 ? 1.294 8.68 16.844 1 98.81 97 THR B C 1
ATOM 2069 O O . THR B 1 97 ? 0.585 8.555 15.844 1 98.81 97 THR B O 1
ATOM 2072 N N . ILE B 1 98 ? 2.104 7.746 17.219 1 98.69 98 ILE B N 1
ATOM 2073 C CA . ILE B 1 98 ? 2.123 6.406 16.656 1 98.69 98 ILE B CA 1
ATOM 2074 C C . ILE B 1 98 ? 1.799 5.375 17.734 1 98.69 98 ILE B C 1
ATOM 2076 O O . ILE B 1 98 ? 2.518 5.262 18.719 1 98.69 98 ILE B O 1
ATOM 2080 N N . ASN B 1 99 ? 0.723 4.668 17.531 1 98.5 99 ASN B N 1
ATOM 2081 C CA . ASN B 1 99 ? 0.334 3.562 18.391 1 98.5 99 ASN B CA 1
ATOM 2082 C C . ASN B 1 99 ? 0.418 2.223 17.672 1 98.5 99 ASN B C 1
ATOM 2084 O O . ASN B 1 99 ? -0.257 2.016 16.656 1 98.5 99 ASN B O 1
ATOM 2088 N N . THR B 1 100 ? 1.184 1.355 18.266 1 98.12 100 THR B N 1
ATOM 2089 C CA . THR B 1 100 ? 1.392 0.059 17.625 1 98.12 100 THR B CA 1
ATOM 2090 C C . THR B 1 100 ? 1.137 -1.075 18.609 1 98.12 100 THR B C 1
ATOM 2092 O O . THR B 1 100 ? 1.527 -0.989 19.781 1 98.12 100 THR B O 1
ATOM 2095 N N . ALA B 1 101 ? 0.469 -2.094 18.172 1 97.88 101 ALA B N 1
ATOM 2096 C CA . ALA B 1 101 ? 0.216 -3.301 18.953 1 97.88 101 ALA B CA 1
ATOM 2097 C C . ALA B 1 101 ? 0.628 -4.551 18.188 1 97.88 101 ALA B C 1
ATOM 2099 O O . ALA B 1 101 ? 0.363 -4.664 16.984 1 97.88 101 ALA B O 1
ATOM 2100 N N . TYR B 1 102 ? 1.334 -5.465 18.875 1 96.19 102 TYR B N 1
ATOM 2101 C CA . TYR B 1 102 ? 1.768 -6.715 18.25 1 96.19 102 TYR B CA 1
ATOM 2102 C C . TYR B 1 102 ? 1.121 -7.914 18.938 1 96.19 102 TYR B C 1
ATOM 2104 O O . TYR B 1 102 ? 1.167 -8.039 20.156 1 96.19 102 TYR B O 1
ATOM 2112 N N . GLY B 1 103 ? 0.52 -8.727 18.219 1 95.69 103 GLY B N 1
ATOM 2113 C CA . GLY B 1 103 ? -0.041 -10.023 18.562 1 95.69 103 GLY B CA 1
ATOM 2114 C C . GLY B 1 103 ? 0.023 -11.016 17.422 1 95.69 103 GLY B C 1
ATOM 2115 O O . GLY B 1 103 ? 1.083 -11.219 16.828 1 95.69 103 GLY B O 1
ATOM 2116 N N . VAL B 1 104 ? -1.09 -11.633 17.156 1 92.69 104 VAL B N 1
ATOM 2117 C CA . VAL B 1 104 ? -1.16 -12.469 15.969 1 92.69 104 VAL B CA 1
ATOM 2118 C C . VAL B 1 104 ? -0.919 -11.617 14.719 1 92.69 104 VAL B C 1
ATOM 2120 O O . VAL B 1 104 ? -0.227 -12.047 13.797 1 92.69 104 VAL B O 1
ATOM 2123 N N . ASN B 1 105 ? -1.43 -10.367 14.852 1 97.19 105 ASN B N 1
ATOM 2124 C CA . ASN B 1 105 ? -1.165 -9.352 13.836 1 97.19 105 ASN B CA 1
ATOM 2125 C C . ASN B 1 105 ? -0.411 -8.164 14.422 1 97.19 105 ASN B C 1
ATOM 2127 O O . ASN B 1 105 ? -0.311 -8.023 15.641 1 97.19 105 ASN B O 1
ATOM 2131 N N . GLY B 1 106 ? 0.235 -7.465 13.547 1 97.94 106 GLY B N 1
ATOM 2132 C CA . GLY B 1 106 ? 0.703 -6.133 13.883 1 97.94 106 GLY B CA 1
ATOM 2133 C C . GLY B 1 106 ? -0.228 -5.035 13.406 1 97.94 106 GLY B C 1
ATOM 2134 O O . GLY B 1 106 ? -0.625 -5.016 12.234 1 97.94 106 GLY B O 1
ATOM 2135 N N . VAL B 1 107 ? -0.626 -4.164 14.32 1 98.38 107 VAL B N 1
ATOM 2136 C CA . VAL B 1 107 ? -1.5 -3.053 13.961 1 98.38 107 VAL B CA 1
ATOM 2137 C C . VAL B 1 107 ? -0.866 -1.734 14.398 1 98.38 107 VAL B C 1
ATOM 2139 O O . VAL B 1 107 ? -0.361 -1.623 15.516 1 98.38 107 VAL B O 1
ATOM 2142 N N . SER B 1 108 ? -0.905 -0.751 13.523 1 98.75 108 SER B N 1
ATOM 2143 C CA . SER B 1 108 ? -0.327 0.549 13.844 1 98.75 108 SER B CA 1
ATOM 2144 C C . SER B 1 108 ? -1.194 1.686 13.312 1 98.75 108 SER B C 1
ATOM 2146 O O . SER B 1 108 ? -1.737 1.598 12.211 1 98.75 108 SER B O 1
ATOM 2148 N N . VAL B 1 109 ? -1.289 2.678 14.102 1 98.75 109 VAL B N 1
ATOM 2149 C CA . VAL B 1 109 ? -2.047 3.863 13.719 1 98.75 109 VAL B CA 1
ATOM 2150 C C . VAL B 1 109 ? -1.158 5.102 13.82 1 98.75 109 VAL B C 1
ATOM 2152 O O . VAL B 1 109 ? -0.577 5.367 14.875 1 98.75 109 VAL B O 1
ATOM 2155 N N . LEU B 1 110 ? -1.022 5.812 12.773 1 98.88 110 LEU B N 1
ATOM 2156 C CA . LEU B 1 110 ? -0.36 7.113 12.734 1 98.88 110 LEU B CA 1
ATOM 2157 C C . LEU B 1 110 ? -1.379 8.242 12.82 1 98.88 110 LEU B C 1
ATOM 2159 O O . LEU B 1 110 ? -2.318 8.305 12.023 1 98.88 110 LEU B O 1
ATOM 2163 N N . ARG B 1 111 ? -1.216 9.094 13.766 1 98.88 111 ARG B N 1
ATOM 2164 C CA . ARG B 1 111 ? -2.082 10.258 13.922 1 98.88 111 ARG B CA 1
ATOM 2165 C C . ARG B 1 111 ? -1.273 11.547 13.898 1 98.88 111 ARG B C 1
ATOM 2167 O O . ARG B 1 111 ? -0.251 11.664 14.578 1 98.88 111 ARG B O 1
ATOM 2174 N N . ILE B 1 112 ? -1.635 12.5 13.133 1 98.81 112 ILE B N 1
ATOM 2175 C CA . ILE B 1 112 ? -1.017 13.828 13.125 1 98.81 112 ILE B CA 1
ATOM 2176 C C . ILE B 1 112 ? -2.086 14.898 13.328 1 98.81 112 ILE B C 1
ATOM 2178 O O . ILE B 1 112 ? -3.133 14.867 12.68 1 98.81 112 ILE B O 1
ATOM 2182 N N . THR B 1 113 ? -1.869 15.836 14.156 1 98.69 113 THR B N 1
ATOM 2183 C CA . THR B 1 113 ? -2.842 16.875 14.508 1 98.69 113 THR B CA 1
ATOM 2184 C C . THR B 1 113 ? -2.357 18.25 14.07 1 98.69 113 THR B C 1
ATOM 2186 O O . THR B 1 113 ? -1.231 18.391 13.586 1 98.69 113 THR B O 1
ATOM 2189 N N . ARG B 1 114 ? -3.254 19.266 14.148 1 98.06 114 ARG B N 1
ATOM 2190 C CA . ARG B 1 114 ? -2.934 20.641 13.789 1 98.06 114 ARG B CA 1
ATOM 2191 C C . ARG B 1 114 ? -2.225 20.703 12.445 1 98.06 114 ARG B C 1
ATOM 2193 O O . ARG B 1 114 ? -1.134 21.266 12.336 1 98.06 114 ARG B O 1
ATOM 2200 N N . LEU B 1 115 ? -2.895 20.156 11.531 1 98.38 115 LEU B N 1
ATOM 2201 C CA . LEU B 1 115 ? -2.316 20 10.203 1 98.38 115 LEU B CA 1
ATOM 2202 C C . LEU B 1 115 ? -1.979 21.359 9.594 1 98.38 115 LEU B C 1
ATOM 2204 O O . LEU B 1 115 ? -2.75 22.312 9.727 1 98.38 115 LEU B O 1
ATOM 2208 N N . ALA B 1 116 ? -0.823 21.438 9 1 97.12 116 ALA B N 1
ATOM 2209 C CA . ALA B 1 116 ? -0.378 22.562 8.172 1 97.12 116 ALA B CA 1
ATOM 2210 C C . ALA B 1 116 ? -0.227 22.125 6.715 1 97.12 116 ALA B C 1
ATOM 2212 O O . ALA B 1 116 ? -0.246 20.938 6.406 1 97.12 116 ALA B O 1
ATOM 2213 N N . LEU B 1 117 ? -0.149 23.078 5.84 1 94.31 117 LEU B N 1
ATOM 2214 C CA . LEU B 1 117 ? -0.002 22.797 4.418 1 94.31 117 LEU B CA 1
ATOM 2215 C C . LEU B 1 117 ? 1.218 21.906 4.168 1 94.31 117 LEU B C 1
ATOM 2217 O O . LEU B 1 117 ? 1.216 21.094 3.25 1 94.31 117 LEU B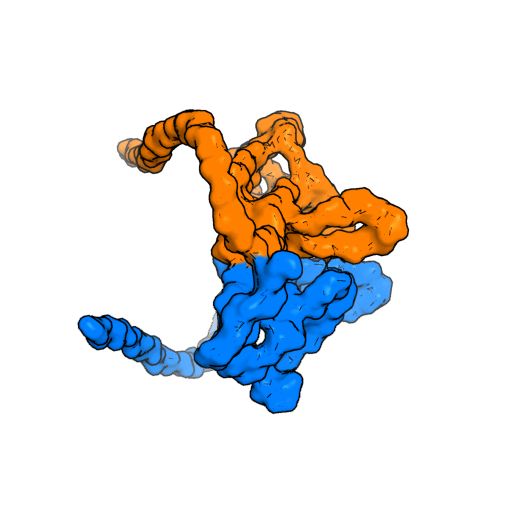 O 1
ATOM 2221 N N . GLU B 1 118 ? 2.207 22.016 5.027 1 94.44 118 GLU B N 1
ATOM 2222 C CA . GLU B 1 118 ? 3.457 21.281 4.863 1 94.44 118 GLU B CA 1
ATOM 2223 C C . GLU B 1 118 ? 3.277 19.812 5.215 1 94.44 118 GLU B C 1
ATOM 2225 O O . GLU B 1 118 ? 4.141 18.984 4.906 1 94.44 118 GLU B O 1
ATOM 2230 N N . ASP B 1 119 ? 2.152 19.531 5.824 1 96.81 119 ASP B N 1
ATOM 2231 C CA . ASP B 1 119 ? 1.89 18.156 6.195 1 96.81 119 ASP B CA 1
ATOM 2232 C C . ASP B 1 119 ? 1.364 17.344 5.008 1 96.81 119 ASP B C 1
ATOM 2234 O O . ASP B 1 119 ? 1.199 16.141 5.094 1 96.81 119 ASP B O 1
ATOM 2238 N N . SER B 1 120 ? 1.093 18.031 3.867 1 95.31 120 SER B N 1
ATOM 2239 C CA . SER B 1 120 ? 0.722 17.328 2.643 1 95.31 120 SER B CA 1
ATOM 2240 C C . SER B 1 120 ? 1.88 16.484 2.119 1 95.31 120 SER B C 1
ATOM 2242 O O . SER B 1 120 ? 3.033 16.922 2.148 1 95.31 120 SER B O 1
ATOM 2244 N N . GLY B 1 121 ? 1.505 15.266 1.723 1 94.56 121 GLY B N 1
ATOM 2245 C CA . GLY B 1 121 ? 2.547 14.406 1.185 1 94.56 121 GLY B CA 1
ATOM 2246 C C . GLY B 1 121 ? 2.168 12.938 1.183 1 94.56 121 GLY B C 1
ATOM 2247 O O . GLY B 1 121 ? 0.985 12.594 1.24 1 94.56 121 GLY B O 1
ATOM 2248 N N . THR B 1 122 ? 3.146 12.102 0.934 1 94.88 122 THR B N 1
ATOM 2249 C CA . THR B 1 122 ? 2.975 10.656 0.899 1 94.88 122 THR B CA 1
ATOM 2250 C C . THR B 1 122 ? 3.443 10.023 2.207 1 94.88 122 THR B C 1
ATOM 2252 O O . THR B 1 122 ? 4.578 10.25 2.639 1 94.88 122 THR B O 1
ATOM 2255 N N . TYR B 1 123 ? 2.543 9.398 2.824 1 96.31 123 TYR B N 1
ATOM 2256 C CA . TYR B 1 123 ? 2.846 8.625 4.027 1 96.31 123 TYR B CA 1
ATOM 2257 C C . TYR B 1 123 ? 2.93 7.137 3.711 1 96.31 123 TYR B C 1
ATOM 2259 O O . TYR B 1 123 ? 2.123 6.613 2.938 1 96.31 123 TYR B O 1
ATOM 2267 N N . GLU B 1 124 ? 3.93 6.48 4.312 1 96.44 124 GLU B N 1
ATOM 2268 C CA . GLU B 1 124 ? 4.211 5.098 3.949 1 96.44 124 GLU B CA 1
ATOM 2269 C C . GLU B 1 124 ? 4.32 4.211 5.188 1 96.44 124 GLU B C 1
ATOM 2271 O O . GLU B 1 124 ? 5.039 4.539 6.133 1 96.44 124 GLU B O 1
ATOM 2276 N N . CYS B 1 125 ? 3.525 3.17 5.113 1 97.44 125 CYS B N 1
ATOM 2277 C CA . CYS B 1 125 ? 3.703 2.107 6.098 1 97.44 125 CYS B CA 1
ATOM 2278 C C . CYS B 1 125 ? 4.656 1.037 5.574 1 97.44 125 CYS B C 1
ATOM 2280 O O . CYS B 1 125 ? 4.473 0.52 4.473 1 97.44 125 CYS B O 1
ATOM 2282 N N . ARG B 1 126 ? 5.617 0.72 6.352 1 94.56 126 ARG B N 1
ATOM 2283 C CA . ARG B 1 126 ? 6.562 -0.339 6.023 1 94.56 126 ARG B CA 1
ATOM 2284 C C . ARG B 1 126 ? 6.5 -1.469 7.043 1 94.56 126 ARG B C 1
ATOM 2286 O O . ARG B 1 126 ? 6.371 -1.22 8.242 1 94.56 126 ARG B O 1
ATOM 2293 N N . ALA B 1 127 ? 6.551 -2.674 6.539 1 94.69 127 ALA B N 1
ATOM 2294 C CA . ALA B 1 127 ? 6.488 -3.832 7.426 1 94.69 127 ALA B CA 1
ATOM 2295 C C . ALA B 1 127 ? 7.504 -4.895 7.012 1 94.69 127 ALA B C 1
ATOM 2297 O O . ALA B 1 127 ? 7.719 -5.129 5.82 1 94.69 127 ALA B O 1
ATOM 2298 N N . SER B 1 128 ? 8.102 -5.531 8.047 1 91.94 128 SER B N 1
ATOM 2299 C CA . SER B 1 128 ? 9.062 -6.594 7.773 1 91.94 128 SER B CA 1
ATOM 2300 C C . SER B 1 128 ? 9.188 -7.547 8.961 1 91.94 128 SER B C 1
ATOM 2302 O O . SER B 1 128 ? 9.148 -7.117 10.117 1 91.94 128 SER B O 1
ATOM 2304 N N . ASN B 1 129 ? 9.305 -8.797 8.664 1 90.44 129 ASN B N 1
ATOM 2305 C CA . ASN B 1 129 ? 9.633 -9.789 9.68 1 90.44 129 ASN B CA 1
ATOM 2306 C C . ASN B 1 129 ? 10.914 -10.539 9.336 1 90.44 129 ASN B C 1
ATOM 2308 O O . ASN B 1 129 ? 11.125 -11.664 9.812 1 90.44 129 ASN B O 1
ATOM 2312 N N . ASP B 1 130 ? 11.633 -9.93 8.484 1 80.75 130 ASP B N 1
ATOM 2313 C CA . ASP B 1 130 ? 12.945 -10.477 8.156 1 80.75 130 ASP B CA 1
ATOM 2314 C C . ASP B 1 130 ? 13.961 -10.148 9.25 1 80.75 130 ASP B C 1
ATOM 2316 O O . ASP B 1 130 ? 14.148 -8.984 9.609 1 80.75 130 ASP B O 1
ATOM 2320 N N . PRO B 1 131 ? 14.625 -11.227 9.789 1 73.62 131 PRO B N 1
ATOM 2321 C CA . PRO B 1 131 ? 15.633 -10.961 10.812 1 73.62 131 PRO B CA 1
ATOM 2322 C C . PRO B 1 131 ? 16.797 -10.133 10.297 1 73.62 131 PRO B C 1
ATOM 2324 O O . PRO B 1 131 ? 17.516 -9.508 11.086 1 73.62 131 PRO B O 1
ATOM 2327 N N . ARG B 1 132 ? 17.078 -10.258 8.992 1 67.81 132 ARG B N 1
ATOM 2328 C CA . ARG B 1 132 ? 18.203 -9.547 8.414 1 67.81 132 ARG B CA 1
ATOM 2329 C C . ARG B 1 132 ? 17.828 -8.117 8.047 1 67.81 132 ARG B C 1
ATOM 2331 O O . ARG B 1 132 ? 18.562 -7.43 7.344 1 67.81 132 ARG B O 1
ATOM 2338 N N . ARG B 1 133 ? 16.703 -7.703 8.461 1 60.09 133 ARG B N 1
ATOM 2339 C CA . ARG B 1 133 ? 16.188 -6.418 8.008 1 60.09 133 ARG B CA 1
ATOM 2340 C C . ARG B 1 133 ? 17.141 -5.285 8.375 1 60.09 133 ARG B C 1
ATOM 2342 O O . ARG B 1 133 ? 17.172 -4.254 7.699 1 60.09 133 ARG B O 1
ATOM 2349 N N . ASN B 1 134 ? 18.031 -5.586 9.32 1 56.03 134 ASN B N 1
ATOM 2350 C CA . ASN B 1 134 ? 18.953 -4.559 9.797 1 56.03 134 ASN B CA 1
ATOM 2351 C C . ASN B 1 134 ? 20.359 -4.797 9.281 1 56.03 134 ASN B C 1
ATOM 2353 O O . ASN B 1 134 ? 21.281 -4.023 9.578 1 56.03 134 ASN B O 1
ATOM 2357 N N . ASP B 1 135 ? 20.578 -5.895 8.703 1 57.31 135 ASP B N 1
ATOM 2358 C CA . ASP B 1 135 ? 21.953 -6.148 8.242 1 57.31 135 ASP B CA 1
ATOM 2359 C C . ASP B 1 135 ? 22.328 -5.207 7.105 1 57.31 135 ASP B C 1
ATOM 2361 O O . ASP B 1 135 ? 21.75 -5.266 6.02 1 57.31 135 ASP B O 1
ATOM 2365 N N . LEU B 1 136 ? 23.062 -4.145 7.402 1 51.75 136 LEU B N 1
ATOM 2366 C CA . LEU B 1 136 ? 23.5 -3.086 6.496 1 51.75 136 LEU B CA 1
ATOM 2367 C C . LEU B 1 136 ? 24.391 -3.646 5.395 1 51.75 136 LEU B C 1
ATOM 2369 O O . LEU B 1 136 ? 24.672 -2.959 4.41 1 51.75 136 LEU B O 1
ATOM 2373 N N . ARG B 1 137 ? 25.281 -4.508 5.746 1 49.5 137 ARG B N 1
ATOM 2374 C CA . ARG B 1 137 ? 26.297 -4.965 4.812 1 49.5 137 ARG B CA 1
ATOM 2375 C C . ARG B 1 137 ? 25.672 -5.625 3.59 1 49.5 137 ARG B C 1
ATOM 2377 O O . ARG B 1 137 ? 26.344 -5.859 2.586 1 49.5 137 ARG B O 1
ATOM 2384 N N . GLN B 1 138 ? 24.766 -6.336 3.848 1 42.81 138 GLN B N 1
ATOM 2385 C CA . GLN B 1 138 ? 24.109 -6.961 2.707 1 42.81 138 GLN B CA 1
ATOM 2386 C C . GLN B 1 138 ? 23.219 -5.965 1.977 1 42.81 138 GLN B C 1
ATOM 2388 O O . GLN B 1 138 ? 22.719 -5.008 2.578 1 42.81 138 GLN B O 1
ATOM 2393 N N . ASN B 1 139 ? 23.484 -5.738 0.794 1 42.94 139 ASN B N 1
ATOM 2394 C CA . ASN B 1 139 ? 22.625 -4.848 0.01 1 42.94 139 ASN B CA 1
ATOM 2395 C C . ASN B 1 139 ? 21.219 -4.781 0.579 1 42.94 139 ASN B C 1
ATOM 2397 O O . ASN B 1 139 ? 20.562 -5.809 0.754 1 42.94 139 ASN B O 1
ATOM 2401 N N . PRO B 1 140 ? 20.984 -3.92 1.45 1 42.81 140 PRO B N 1
ATOM 2402 C CA . PRO B 1 140 ? 19.641 -3.85 2.045 1 42.81 140 PRO B CA 1
ATOM 2403 C C . PRO B 1 140 ? 18.547 -4.352 1.104 1 42.81 140 PRO B C 1
ATOM 2405 O O . PRO B 1 140 ? 18.125 -3.627 0.202 1 42.81 140 PRO B O 1
ATOM 2408 N N . ALA B 1 141 ? 18.75 -5.266 0.371 1 44.28 141 ALA B N 1
ATOM 2409 C CA . ALA B 1 141 ? 17.578 -5.871 -0.261 1 44.28 141 ALA B CA 1
ATOM 2410 C C . ALA B 1 141 ? 16.359 -5.824 0.667 1 44.28 141 ALA B C 1
ATOM 2412 O O . ALA B 1 141 ? 16.203 -6.695 1.522 1 44.28 141 ALA B O 1
ATOM 2413 N N . ILE B 1 142 ? 16.281 -4.828 1.492 1 50.84 142 ILE B N 1
ATOM 2414 C CA . ILE B 1 142 ? 15.344 -4.527 2.564 1 50.84 142 ILE B CA 1
ATOM 2415 C C . ILE B 1 142 ? 13.945 -4.977 2.158 1 50.84 142 ILE B C 1
ATOM 2417 O O . ILE B 1 142 ? 13.406 -4.516 1.145 1 50.84 142 ILE B O 1
ATOM 2421 N N . THR B 1 143 ? 13.633 -6.195 2.496 1 74.06 143 THR B N 1
ATOM 2422 C CA . THR B 1 143 ? 12.453 -7.039 2.355 1 74.06 143 THR B CA 1
ATOM 2423 C C . THR B 1 143 ? 11.227 -6.363 2.959 1 74.06 143 THR B C 1
ATOM 2425 O O . THR B 1 143 ? 10.398 -7.023 3.588 1 74.06 143 THR B O 1
ATOM 2428 N N . TRP B 1 144 ? 11.289 -4.984 3.047 1 87.12 144 TRP B N 1
ATOM 2429 C CA . TRP B 1 144 ? 10.094 -4.344 3.584 1 87.12 144 TRP B CA 1
ATOM 2430 C C . TRP B 1 144 ? 8.992 -4.273 2.531 1 87.12 144 TRP B C 1
ATOM 2432 O O . TRP B 1 144 ? 9.242 -3.873 1.392 1 87.12 144 TRP B O 1
ATOM 2442 N N . ILE B 1 145 ? 7.914 -4.715 2.902 1 91.88 145 ILE B N 1
ATOM 2443 C CA . ILE B 1 145 ? 6.758 -4.41 2.064 1 91.88 145 ILE B CA 1
ATOM 2444 C C . ILE B 1 145 ? 6.223 -3.023 2.41 1 91.88 145 ILE B C 1
ATOM 2446 O O . ILE B 1 145 ? 6.391 -2.549 3.535 1 91.88 145 ILE B O 1
ATOM 2450 N N . ARG B 1 146 ? 5.59 -2.391 1.454 1 93.69 146 ARG B N 1
ATOM 2451 C CA . ARG B 1 146 ? 5.23 -0.986 1.621 1 93.69 146 ARG B CA 1
ATOM 2452 C C . ARG B 1 146 ? 3.809 -0.724 1.13 1 93.69 146 ARG B C 1
ATOM 2454 O O . ARG B 1 146 ? 3.365 -1.324 0.149 1 93.69 146 ARG B O 1
ATOM 2461 N N . ALA B 1 147 ? 3.121 0.157 1.827 1 96.75 147 ALA B N 1
ATOM 2462 C CA . ALA B 1 147 ? 1.835 0.703 1.402 1 96.75 147 ALA B CA 1
ATOM 2463 C C . ALA B 1 147 ? 1.771 2.207 1.649 1 96.75 147 ALA B C 1
ATOM 2465 O O . ALA B 1 147 ? 2.064 2.676 2.752 1 96.75 147 ALA B O 1
ATOM 2466 N N . GLN B 1 148 ? 1.386 2.91 0.571 1 95.81 148 GLN B N 1
ATOM 2467 C CA . GLN B 1 148 ? 1.462 4.367 0.649 1 95.81 148 GLN B CA 1
ATOM 2468 C C . GLN B 1 148 ? 0.07 4.992 0.616 1 95.81 148 GLN B C 1
ATOM 2470 O O . GLN B 1 148 ? -0.853 4.434 0.017 1 95.81 148 GLN B O 1
ATOM 2475 N N . ALA B 1 149 ? -0.13 6.094 1.277 1 96.94 149 ALA B N 1
ATOM 2476 C CA . ALA B 1 149 ? -1.294 6.973 1.219 1 96.94 149 ALA B CA 1
ATOM 2477 C C . ALA B 1 149 ? -0.872 8.43 1.035 1 96.94 149 ALA B C 1
ATOM 2479 O O . ALA B 1 149 ? 0.121 8.875 1.617 1 96.94 149 ALA B O 1
ATOM 2480 N N . THR B 1 150 ? -1.691 9.117 0.29 1 96.12 150 THR B N 1
ATOM 2481 C CA . THR B 1 150 ? -1.448 10.539 0.072 1 96.12 150 THR B CA 1
ATOM 2482 C C . THR B 1 150 ? -2.396 11.383 0.918 1 96.12 150 THR B C 1
ATOM 2484 O O . THR B 1 150 ? -3.609 11.164 0.901 1 96.12 150 THR B O 1
ATOM 2487 N N . ILE B 1 151 ? -1.841 12.32 1.639 1 97 151 ILE B N 1
ATOM 2488 C CA . ILE B 1 151 ? -2.639 13.297 2.375 1 97 151 ILE B CA 1
ATOM 2489 C C . ILE B 1 151 ? -2.502 14.672 1.728 1 97 151 ILE B C 1
ATOM 2491 O O . ILE B 1 151 ? -1.391 15.18 1.561 1 97 151 ILE B O 1
ATOM 2495 N N . SER B 1 152 ? -3.574 15.203 1.334 1 94.75 152 SER B N 1
ATOM 2496 C CA . SER B 1 152 ? -3.631 16.562 0.814 1 94.75 152 SER B CA 1
ATOM 2497 C C . SER B 1 152 ? -4.27 17.516 1.821 1 94.75 152 SER B C 1
ATOM 2499 O O . SER B 1 152 ? -5.402 17.297 2.256 1 94.75 152 SER B O 1
ATOM 2501 N N . VAL B 1 153 ? -3.543 18.516 2.154 1 95.62 153 VAL B N 1
ATOM 2502 C CA . VAL B 1 153 ? -4.059 19.5 3.113 1 95.62 153 VAL B CA 1
ATOM 2503 C C . VAL B 1 153 ? -4.395 20.797 2.395 1 95.62 153 VAL B C 1
ATOM 2505 O O . VAL B 1 153 ? -3.537 21.391 1.727 1 95.62 153 VAL B O 1
ATOM 2508 N N . LEU B 1 154 ? -5.629 21.219 2.477 1 92.69 154 LEU B N 1
ATOM 2509 C CA . LEU B 1 154 ? -6.09 22.453 1.858 1 92.69 154 LEU B CA 1
ATOM 2510 C C . LEU B 1 154 ? -6.301 23.531 2.908 1 92.69 154 LEU B C 1
ATOM 2512 O O . LEU B 1 154 ? -6.531 23.234 4.082 1 92.69 154 LEU B O 1
ATOM 2516 N N . GLN B 1 155 ? -6.152 24.734 2.463 1 91.06 155 GLN B N 1
ATOM 2517 C CA . GLN B 1 155 ? -6.348 25.859 3.383 1 91.06 155 GLN B CA 1
ATOM 2518 C C . GLN B 1 155 ? -7.816 26 3.775 1 91.06 155 GLN B C 1
ATOM 2520 O O . GLN B 1 155 ? -8.695 25.984 2.916 1 91.06 155 GLN B O 1
ATOM 2525 N N . SER B 1 156 ? -8.117 25.906 5.039 1 83.69 156 SER B N 1
ATOM 2526 C CA . SER B 1 156 ? -9.477 26.125 5.516 1 83.69 156 SER B CA 1
ATOM 2527 C C . SER B 1 156 ? -9.992 27.5 5.129 1 83.69 156 SER B C 1
ATOM 2529 O O . SER B 1 156 ? -9.227 28.469 5.078 1 83.69 156 SER B O 1
ATOM 2531 N N . GLU B 1 157 ? -10.945 27.734 4.07 1 64.44 157 GLU B N 1
ATOM 2532 C CA . GLU B 1 157 ? -11.469 29.031 3.66 1 64.44 157 GLU B CA 1
ATOM 2533 C C . GLU B 1 157 ? -11.812 29.891 4.871 1 64.44 157 GLU B C 1
ATOM 2535 O O . GLU B 1 157 ? -12.539 29.453 5.762 1 64.44 157 GLU B O 1
ATOM 2540 N N . SER B 1 158 ? -11.07 30.5 5.645 1 56.25 158 SER B N 1
ATOM 2541 C CA . SER B 1 158 ? -11.664 31.641 6.32 1 56.25 158 SER B CA 1
ATOM 2542 C C . SER B 1 158 ? -12.609 32.406 5.395 1 56.25 158 SER B C 1
ATOM 2544 O O . SER B 1 158 ? -12.5 32.312 4.172 1 56.25 158 SER B O 1
ATOM 2546 N N . SER B 1 159 ? -13.844 32.906 5.789 1 45 159 SER B N 1
ATOM 2547 C CA . SER B 1 159 ? -14.883 33.656 5.074 1 45 159 SER B CA 1
ATOM 2548 C C . SER B 1 159 ? -14.297 34.438 3.908 1 45 159 SER B C 1
ATOM 2550 O O . SER B 1 159 ? -15.031 35.094 3.15 1 45 159 SER B O 1
ATOM 2552 N N . SER B 1 160 ? -13.07 35.062 4.016 1 43 160 SER B N 1
ATOM 2553 C CA . SER B 1 160 ? -12.914 36.188 3.092 1 43 160 SER B CA 1
ATOM 2554 C C . SER B 1 160 ? -12.836 35.688 1.647 1 43 160 SER B C 1
ATOM 2556 O O . SER B 1 160 ? -12.898 34.5 1.387 1 43 160 SER B O 1
ATOM 2558 N N . SER B 1 161 ? -11.609 36.125 0.658 1 39.78 161 SER B N 1
ATOM 2559 C CA . SER B 1 161 ? -11.555 36.438 -0.767 1 39.78 161 SER B CA 1
ATOM 2560 C C . SER B 1 161 ? -11.453 35.156 -1.605 1 39.78 161 SER B C 1
ATOM 2562 O O . SER B 1 161 ? -10.453 34.438 -1.536 1 39.78 161 SER B O 1
ATOM 2564 N N . GLU B 1 162 ? -12.383 34.281 -1.782 1 43 162 GLU B N 1
ATOM 2565 C CA . GLU B 1 162 ? -12.672 33.344 -2.867 1 43 162 GLU B CA 1
ATOM 2566 C C . GLU B 1 162 ? -11.883 33.719 -4.125 1 43 162 GLU B C 1
ATOM 2568 O O . GLU B 1 162 ? -12 33.031 -5.148 1 43 162 GLU B O 1
ATOM 2573 N N . GLU B 1 163 ? -11.336 34.938 -4.277 1 42.03 163 GLU B N 1
ATOM 2574 C CA . GLU B 1 163 ? -10.914 35.594 -5.512 1 42.03 163 GLU B CA 1
ATOM 2575 C C . GLU B 1 163 ? -9.68 34.938 -6.102 1 42.03 163 GLU B C 1
ATOM 2577 O O . GLU B 1 163 ? -9.406 35.062 -7.297 1 42.03 163 GLU B O 1
ATOM 2582 N N . SER B 1 164 ? -8.773 34.344 -5.344 1 40.84 164 SER B N 1
ATOM 2583 C CA . SER B 1 164 ? -7.426 34.312 -5.91 1 40.84 164 SER B CA 1
ATOM 2584 C C . SER B 1 164 ? -7.277 33.188 -6.91 1 40.84 164 SER B C 1
ATOM 2586 O O . SER B 1 164 ? -6.344 33.156 -7.715 1 40.84 164 SER B O 1
ATOM 2588 N N . CYS B 1 165 ? -7.762 32 -6.598 1 41.81 165 CYS B N 1
ATOM 2589 C CA . CYS B 1 165 ? -7.18 31.016 -7.5 1 41.81 165 CYS B CA 1
ATOM 2590 C C . CYS B 1 165 ? -7.594 31.281 -8.938 1 41.81 165 CYS B C 1
ATOM 2592 O O . CYS B 1 165 ? -6.84 30.984 -9.875 1 41.81 165 CYS B O 1
ATOM 2594 N N . CYS B 1 166 ? -8.984 31.344 -9.227 1 36.97 166 CYS B N 1
ATOM 2595 C CA . CYS B 1 166 ? -9.375 31.469 -10.625 1 36.97 166 CYS B CA 1
ATOM 2596 C C . CYS B 1 166 ? -9.242 32.906 -11.102 1 36.97 166 CYS B C 1
ATOM 2598 O O . CYS B 1 166 ? -9.992 33.375 -11.969 1 36.97 166 CYS B O 1
ATOM 2600 N N . SER B 1 167 ? -8.555 33.844 -10.375 1 33.69 167 SER B N 1
ATOM 2601 C CA . SER B 1 167 ? -8.602 35.125 -11.031 1 33.69 167 SER B CA 1
ATOM 2602 C C . SER B 1 167 ? -8.18 35.031 -12.492 1 33.69 167 SER B C 1
ATOM 2604 O O . SER B 1 167 ? -7.223 34.312 -12.82 1 33.69 167 SER B O 1
ATOM 2606 N N . PRO B 1 168 ? -9.062 35.656 -13.469 1 33.59 168 PRO B N 1
ATOM 2607 C CA . PRO B 1 168 ? -8.734 35.812 -14.883 1 33.59 168 PRO B CA 1
ATOM 2608 C C . PRO B 1 168 ? -7.324 36.344 -15.109 1 33.59 168 PRO B C 1
ATOM 2610 O O . PRO B 1 168 ? -6.785 37.062 -14.25 1 33.59 168 PRO B O 1
#

Organism: Pseudonaja textilis (NCBI:txid8673)

Nearest PDB structures (foldseek):
  3qr2-assembly1_B  TM=9.167E-01  e=1.577E-15  Homo sapiens
  3qqn-assembly1_B  TM=9.353E-01  e=5.161E-15  Homo sapiens
  4y61-assembly1_A  TM=8.728E-01  e=2.545E-08  Mus musculus
  5d72-assembly1_L  TM=6.225E-01  e=5.493E-05  Homo sapiens
  7som-assembly1_K  TM=4.954E-01  e=2.384E-04  Chlamydomonas reinhardtii

pLDDT: mean 74.08, std 28.53, range [17.95, 98.88]

Secondary structure (DSSP, 8-state):
--------------------------S---------PEEEEEEE----EEEETT--EEEEEEEEEESPPEEEEEEEETT-TT--EEE-TTHHHHTEEEEEEESSSEEEEEEE-S--GGG-EEEEEEEE--GGGG-SSS------EEEEEEEEEE----SS-TTSTT--/--------------------------S---------PEEEEEEE----EEEETT--EEEEEEEEEESPPEEEEEEEETT-TT--EEE-TTHHHHTEEEEEEESSSEEEEEEE-S--GGG-EEEEEEEE--GGGG-SSS------EEEEEEEEEE----SS-TTSTT--